Protein 4FD9 (pdb70)

Solvent-accessible surface area: 9479 Å² total; per-residue (Å²): 48,61,0,32,1,22,0,20,57,106,67,105,44,109,40,114,34,10,11,0,6,37,76,10,63,15,8,58,74,23,6,144,34,156,105,26,11,142,49,25,13,0,0,73,4,87,5,7,62,0,10,0,5,70,108,54,91,65,119,36,124,118,68,110,1,93,113,27,83,33,58,38,58,103,41,14,39,2,24,94,35,113,10,62,0,1,86,25,53,105,97,205,144,108,23,68,1,20,0,23,51,98,67,104,36,106,45,120,63,38,109,13,67,111,80,15,69,8,5,2,66,46,3,113,40,116,181,20,18,24,13,21,13,0,0,71,4,82,1,7,57,0,11,1,6,21,32,13,103,68,115,33,72,100,68,113,1,103,112,24,75,33,58,39,52,112,48,13,38,2,22,63,29,12,8,2,0,1,90,47,54,110,110,186

Nearest PDB structures (foldseek):
  4fd9-assembly2_B  TM=1.005E+00  e=7.424E-18  Mus musculus
  1bd7-assembly1_B  TM=8.759E-01  e=6.279E-08  Rattus norvegicus
  1bd7-assembly1_A  TM=8.252E-01  e=4.745E-08  Rattus norvegicus
  6myg-assembly1_C  TM=8.234E-01  e=1.820E-07  Mus musculus
  6myg-assembly1_D-2  TM=8.331E-01  e=2.695E-07  Mus musculus

B-factor: mean 24.19, std 9.33, range [11.6, 62.83]

Structure (mmCIF, N/CA/C/O backbone):
data_4FD9
#
_entry.id   4FD9
#
_cell.length_a   39.261
_cell.length_b   58.808
_cell.length_c   40.995
_cell.angle_alpha   90.00
_cell.angle_beta   118.55
_cell.angle_gamma   90.00
#
_symmetry.space_group_name_H-M   'P 1 21 1'
#
loop_
_entity.id
_entity.type
_entity.pdbx_description
1 polymer 'Beta/gamma crystallin domain-containing protein 3'
2 water water
#
loop_
_atom_site.group_PDB
_atom_site.id
_atom_site.type_symbol
_atom_site.label_atom_id
_atom_site.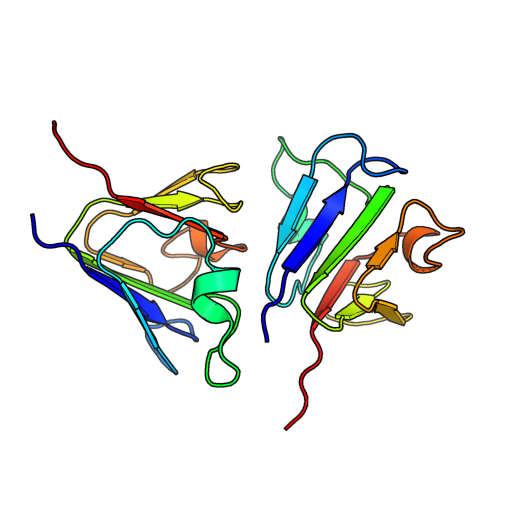label_alt_id
_atom_site.label_comp_id
_atom_site.label_asym_id
_atom_site.label_entity_id
_atom_site.label_seq_id
_atom_site.pdbx_PDB_ins_code
_atom_site.Cartn_x
_atom_site.Cartn_y
_atom_site.Cartn_z
_atom_site.occupancy
_atom_site.B_iso_or_equiv
_atom_site.auth_seq_id
_atom_site.auth_comp_id
_atom_site.auth_asym_id
_atom_site.auth_atom_id
_atom_site.pdbx_PDB_model_num
ATOM 1 N N . MET A 1 1 ? 26.215 9.871 -1.681 1.00 31.15 1 MET A N 1
ATOM 2 C CA . MET A 1 1 ? 25.156 10.886 -1.456 1.00 31.59 1 MET A CA 1
ATOM 3 C C . MET A 1 1 ? 25.294 11.398 -0.051 1.00 30.86 1 MET A C 1
ATOM 4 O O . MET A 1 1 ? 25.475 10.606 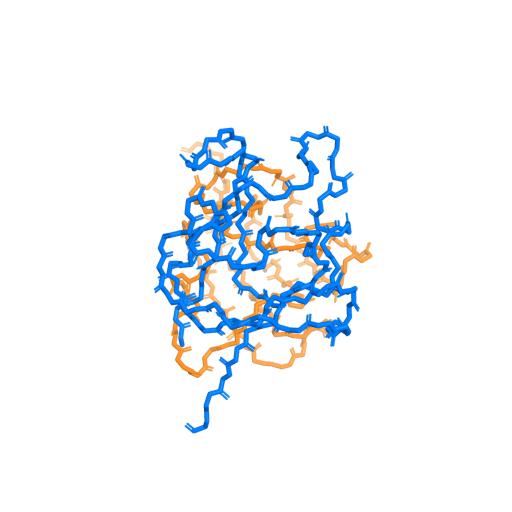0.881 1.00 28.85 1 MET A O 1
ATOM 9 N N . ASN A 1 2 ? 25.177 12.712 0.108 1.00 28.40 2 ASN A N 1
ATOM 10 C CA . ASN A 1 2 ? 25.001 13.283 1.427 1.00 30.14 2 ASN A CA 1
ATOM 11 C C . ASN A 1 2 ? 23.498 13.290 1.706 1.00 27.93 2 ASN A C 1
ATOM 12 O O . ASN A 1 2 ? 22.745 14.016 1.050 1.00 30.70 2 ASN A O 1
ATOM 17 N N . LEU A 1 3 ? 23.067 12.449 2.639 1.00 23.99 3 LEU A N 1
ATOM 18 C CA . LEU A 1 3 ? 21.670 12.380 3.037 1.00 21.86 3 LEU A CA 1
ATOM 19 C C . LEU A 1 3 ? 21.434 13.163 4.339 1.00 20.76 3 LEU A C 1
ATOM 20 O O . LEU A 1 3 ? 22.208 13.073 5.279 1.00 20.09 3 LEU A O 1
ATOM 25 N N . LYS A 1 4 ? 20.350 13.930 4.389 1.00 20.28 4 LYS A N 1
ATOM 26 C CA . LYS A 1 4 ? 19.927 14.569 5.640 1.00 18.68 4 LYS A CA 1
ATOM 27 C C . LYS A 1 4 ? 18.519 15.124 5.490 1.00 17.77 4 LYS A C 1
ATOM 28 O O . LYS A 1 4 ? 18.224 15.880 4.543 1.00 16.83 4 LYS A O 1
ATOM 34 N N . VAL A 1 5 ? 17.660 14.759 6.441 1.00 16.61 5 VAL A N 1
ATOM 35 C CA . VAL A 1 5 ? 16.309 15.313 6.521 1.00 16.27 5 VAL A CA 1
ATOM 36 C C . VAL A 1 5 ? 16.114 15.849 7.934 1.00 15.95 5 VAL A C 1
ATOM 37 O O . VAL A 1 5 ? 16.494 15.198 8.905 1.00 16.84 5 VAL A O 1
ATOM 41 N N . ILE A 1 6 ? 15.503 17.021 8.037 1.00 15.82 6 ILE A N 1
ATOM 42 C CA . ILE A 1 6 ? 15.096 17.561 9.319 1.00 16.33 6 ILE A CA 1
ATOM 43 C C . ILE A 1 6 ? 13.577 17.634 9.401 1.00 15.79 6 ILE A C 1
ATOM 44 O O . ILE A 1 6 ? 12.929 18.185 8.516 1.00 15.50 6 ILE A O 1
ATOM 49 N N . LEU A 1 7 ? 13.024 17.080 10.477 1.00 16.51 7 LEU A N 1
ATOM 50 C CA . LEU A 1 7 ? 11.587 17.176 10.736 1.00 16.19 7 LEU A CA 1
ATOM 51 C C . LEU A 1 7 ? 11.392 18.213 11.808 1.00 16.57 7 LEU A C 1
ATOM 52 O O . LEU A 1 7 ? 12.138 18.236 12.798 1.00 16.41 7 LEU A O 1
ATOM 57 N N . TYR A 1 8 ? 10.357 19.025 11.631 1.00 16.44 8 TYR A N 1
ATOM 58 C CA . TYR A 1 8 ? 9.976 20.054 12.589 1.00 17.52 8 TYR A CA 1
ATOM 59 C C . TYR A 1 8 ? 8.598 19.776 13.176 1.00 17.66 8 TYR A C 1
ATOM 60 O O . TYR A 1 8 ? 7.697 19.299 12.472 1.00 17.54 8 TYR A O 1
ATOM 69 N N . GLU A 1 9 ? 8.472 20.061 14.474 1.00 19.43 9 GLU A N 1
ATOM 70 C CA . GLU A 1 9 ? 7.241 19.897 15.239 1.00 20.65 9 GLU A CA 1
ATOM 71 C C . GLU A 1 9 ? 6.052 20.686 14.648 1.00 20.26 9 GLU A C 1
ATOM 72 O O . GLU A 1 9 ? 4.937 20.178 14.534 1.00 18.03 9 GLU A O 1
ATOM 78 N N . LYS A 1 10 ? 6.316 21.922 14.237 1.00 19.14 10 LYS A N 1
ATOM 79 C CA . LYS A 1 10 ? 5.256 22.821 13.822 1.00 20.02 10 LYS A CA 1
ATOM 80 C C . LYS A 1 10 ? 5.507 23.300 12.391 1.00 19.45 10 LYS A C 1
ATOM 81 O O . LYS A 1 10 ? 6.629 23.185 11.893 1.00 19.59 10 LYS A O 1
ATOM 87 N N . PRO A 1 11 ? 4.460 23.821 11.714 1.00 19.89 11 PRO A N 1
ATOM 88 C CA . PRO A 1 11 ? 4.671 24.388 10.372 1.00 20.34 11 PRO A CA 1
ATOM 89 C C . PRO A 1 11 ? 5.655 25.560 10.407 1.00 20.36 11 PRO A C 1
ATOM 90 O O . PRO A 1 11 ? 5.882 26.151 11.469 1.00 19.55 11 PRO A O 1
ATOM 94 N N . HIS A 1 12 ? 6.241 25.869 9.253 1.00 21.16 12 HIS A N 1
ATOM 95 C CA . HIS A 1 12 ? 7.223 26.949 9.121 1.00 22.63 12 HIS A CA 1
ATOM 96 C C . HIS A 1 12 ? 8.471 26.788 9.979 1.00 21.54 12 HIS A C 1
ATOM 97 O O . HIS A 1 12 ? 9.022 27.772 10.456 1.00 20.39 12 HIS A O 1
ATOM 104 N N . PHE A 1 13 ? 8.895 25.536 10.178 1.00 20.13 13 PHE A N 1
ATOM 105 C CA . PHE A 1 13 ? 10.203 25.195 10.751 1.00 20.28 13 PHE A CA 1
ATOM 106 C C . PHE A 1 13 ? 10.359 25.612 12.207 1.00 20.49 13 PHE A C 1
ATOM 107 O O . PHE A 1 13 ? 11.443 25.933 12.675 1.00 20.51 13 PHE A O 1
ATOM 115 N N . LEU A 1 14 ? 9.247 25.552 12.916 1.00 20.52 14 LEU A N 1
ATOM 116 C CA . LEU A 1 14 ? 9.169 25.962 14.303 1.00 21.14 14 LEU A CA 1
ATOM 117 C C . LEU A 1 14 ? 9.066 24.748 15.226 1.00 21.40 14 LEU A C 1
ATOM 118 O O . LEU A 1 14 ? 8.659 23.656 14.798 1.00 20.33 14 LEU A O 1
ATOM 123 N N . GLY A 1 15 ? 9.422 24.948 16.490 1.00 20.94 15 GLY A N 1
ATOM 124 C CA . GLY A 1 15 ? 9.338 23.887 17.495 1.00 21.83 15 GLY A CA 1
ATOM 125 C C . GLY A 1 15 ? 10.535 22.959 17.480 1.00 22.43 15 GLY A C 1
ATOM 126 O O . GLY A 1 15 ? 11.590 23.274 16.905 1.00 21.09 15 GLY A O 1
ATOM 127 N N . HIS A 1 16 ? 10.375 21.791 18.092 1.00 22.77 16 HIS A N 1
ATOM 128 C CA . HIS A 1 16 ? 11.506 20.851 18.209 1.00 23.12 16 HIS A CA 1
ATOM 129 C C . HIS A 1 16 ? 11.765 20.168 16.876 1.00 21.59 16 HIS A C 1
ATOM 130 O O . HIS A 1 16 ? 10.924 20.220 15.976 1.00 20.81 16 HIS A O 1
ATOM 137 N N . THR A 1 17 ? 12.937 19.551 16.747 1.00 20.71 17 THR A N 1
ATOM 138 C CA . THR A 1 17 ? 13.322 18.890 15.497 1.00 20.03 17 THR A CA 1
ATOM 139 C C . THR A 1 17 ? 13.759 17.429 15.704 1.00 19.61 17 THR A C 1
ATOM 140 O O . THR A 1 17 ? 14.025 16.974 16.836 1.00 19.61 17 THR A O 1
ATOM 144 N N . LYS A 1 18 ? 13.830 16.709 14.593 1.00 19.91 18 LYS A N 1
ATOM 145 C CA . LYS A 1 18 ? 14.368 15.346 14.555 1.00 20.92 18 LYS A CA 1
ATOM 146 C C . LYS A 1 18 ? 15.222 15.307 13.299 1.00 20.96 18 LYS A C 1
ATOM 147 O O . LYS A 1 18 ? 14.868 15.953 12.320 1.00 20.85 18 LYS A O 1
ATOM 153 N N . GLU A 1 19 ? 16.361 14.610 13.338 1.00 18.58 19 GLU A N 1
ATOM 154 C CA . GLU A 1 19 ? 17.238 14.536 12.166 1.00 18.75 19 GLU A CA 1
ATOM 155 C C . GLU A 1 19 ? 17.472 13.068 11.797 1.00 17.65 19 GLU A C 1
ATOM 156 O O . GLU A 1 19 ? 17.536 12.212 12.685 1.00 17.00 19 GLU A O 1
ATOM 162 N N . PHE A 1 20 ? 17.592 12.789 10.499 1.00 17.28 20 PHE A N 1
ATOM 163 C CA . PHE A 1 20 ? 17.968 11.446 10.038 1.00 16.90 20 PHE A CA 1
ATOM 164 C C . PHE A 1 20 ? 18.725 11.457 8.712 1.00 17.60 20 PHE A C 1
ATOM 165 O O . PHE A 1 20 ? 18.650 12.404 7.946 1.00 16.92 20 PHE A O 1
ATOM 173 N N . SER A 1 21 ? 19.472 10.385 8.472 1.00 18.84 21 SER A N 1
ATOM 174 C CA . SER A 1 21 ? 20.304 10.255 7.293 1.00 19.88 21 SER A CA 1
ATOM 175 C C . SER A 1 21 ? 20.330 8.761 6.942 1.00 20.89 21 SER A C 1
ATOM 176 O O . SER A 1 21 ? 21.371 8.191 6.618 1.00 21.04 21 SER A O 1
ATOM 179 N N . GLU A 1 22 ? 19.159 8.136 7.040 1.00 21.30 22 GLU A N 1
ATOM 180 C CA . GLU A 1 22 ? 18.990 6.704 6.798 1.00 19.75 22 GLU A CA 1
ATOM 181 C C . GLU A 1 22 ? 17.501 6.409 6.644 1.00 19.38 22 GLU A C 1
ATOM 182 O O . GLU A 1 22 ? 16.681 7.274 6.955 1.00 17.77 22 GLU A O 1
ATOM 188 N N . HIS A 1 23 ? 17.146 5.217 6.158 1.00 18.36 23 HIS A N 1
ATOM 189 C CA . HIS A 1 23 ? 15.714 4.851 6.052 1.00 18.98 23 HIS A CA 1
ATOM 190 C C . HIS A 1 23 ? 15.090 4.862 7.437 1.00 18.76 23 HIS A C 1
ATOM 191 O O . HIS A 1 23 ? 15.714 4.417 8.389 1.00 19.53 23 HIS A O 1
ATOM 198 N N . ILE A 1 24 ? 13.859 5.357 7.547 1.00 18.71 24 ILE A N 1
ATOM 199 C CA . ILE A 1 24 ? 13.097 5.274 8.790 1.00 18.21 24 ILE A CA 1
ATOM 200 C C . ILE A 1 24 ? 11.903 4.349 8.548 1.00 19.49 24 ILE A C 1
ATOM 201 O O . ILE A 1 24 ? 10.909 4.750 7.962 1.00 18.10 24 ILE A O 1
ATOM 206 N N . ASP A 1 25 ? 12.008 3.099 8.993 1.00 19.73 25 ASP A N 1
ATOM 207 C CA . ASP A 1 25 ? 10.949 2.114 8.793 1.00 23.34 25 ASP A CA 1
ATOM 208 C C . ASP A 1 25 ? 9.684 2.439 9.595 1.00 21.66 25 ASP A C 1
ATOM 209 O O . ASP A 1 25 ? 8.564 2.089 9.192 1.00 21.94 25 ASP A O 1
ATOM 214 N N . SER A 1 26 ? 9.867 3.129 10.710 1.00 19.84 26 SER A N 1
ATOM 215 C CA . SER A 1 26 ? 8.777 3.407 11.613 1.00 20.21 26 SER A CA 1
ATOM 216 C C . SER A 1 26 ? 8.939 4.762 12.267 1.00 19.21 26 SER A C 1
ATOM 217 O O . SER A 1 26 ? 9.789 4.946 13.143 1.00 19.17 26 SER A O 1
ATOM 220 N N . VAL A 1 27 ? 8.150 5.733 11.820 1.00 19.16 27 VAL A N 1
ATOM 221 C CA . VAL A 1 27 ? 8.148 7.057 12.473 1.00 19.18 27 VAL A CA 1
ATOM 222 C C . VAL A 1 27 ? 7.754 6.957 13.976 1.00 19.40 27 VAL A C 1
ATOM 223 O O . VAL A 1 27 ? 8.395 7.603 14.816 1.00 18.66 27 VAL A O 1
ATOM 227 N N . PRO A 1 28 ? 6.722 6.134 14.318 1.00 19.85 28 PRO A N 1
ATOM 228 C CA . PRO A 1 28 ? 6.387 5.994 15.746 1.00 19.81 28 PRO A CA 1
ATOM 229 C C . PRO A 1 28 ? 7.580 5.554 16.630 1.00 21.81 28 PRO A C 1
ATOM 230 O O . PRO A 1 28 ? 7.832 6.167 17.689 1.00 21.97 28 PRO A O 1
ATOM 234 N N . THR A 1 29 ? 8.316 4.537 16.189 1.00 22.49 29 THR A N 1
ATOM 235 C CA . THR A 1 29 ? 9.518 4.084 16.906 1.00 25.75 29 THR A CA 1
ATOM 236 C C . THR A 1 29 ? 10.589 5.181 16.975 1.00 27.45 29 THR A C 1
ATOM 237 O O . THR A 1 29 ? 11.241 5.368 18.011 1.00 29.18 29 THR A O 1
ATOM 241 N N . PHE A 1 30 ? 10.743 5.919 15.874 1.00 27.35 30 PHE A N 1
ATOM 242 C CA . PHE A 1 30 ? 11.663 7.058 15.777 1.00 27.03 30 PHE A CA 1
ATOM 243 C C . PHE A 1 30 ? 11.300 8.213 16.749 1.00 28.69 30 PHE A C 1
ATOM 244 O O . PHE A 1 30 ? 12.194 8.885 17.277 1.00 27.71 30 PHE A O 1
ATOM 252 N N . LEU A 1 31 ? 10.004 8.423 17.016 1.00 26.97 31 LEU A N 1
ATOM 253 C CA . LEU A 1 31 ? 9.577 9.512 17.904 1.00 28.96 31 LEU A CA 1
ATOM 254 C C . LEU A 1 31 ? 9.108 9.057 19.289 1.00 29.26 31 LEU A C 1
ATOM 255 O O . LEU A 1 31 ? 8.320 9.749 19.937 1.00 30.68 31 LEU A O 1
ATOM 260 N N . LYS A 1 32 ? 9.588 7.905 19.733 1.00 30.93 32 LYS A N 1
ATOM 261 C CA . LYS A 1 32 ? 9.051 7.261 20.939 1.00 34.34 32 LYS A CA 1
ATOM 262 C C . LYS A 1 32 ? 9.510 7.895 22.256 1.00 36.10 32 LYS A C 1
ATOM 263 O O . LYS A 1 32 ? 8.935 7.608 23.310 1.00 34.87 32 LYS A O 1
ATOM 269 N N . SER A 1 33 ? 10.525 8.759 22.202 1.00 38.62 33 SER A N 1
ATOM 270 C CA . SER A 1 33 ? 11.032 9.402 23.413 1.00 42.45 33 SER A CA 1
ATOM 271 C C . SER A 1 33 ? 10.047 10.441 23.956 1.00 47.12 33 SER A C 1
ATOM 272 O O . SER A 1 33 ? 9.401 11.167 23.184 1.00 45.76 33 SER A O 1
ATOM 275 N N . ASP A 1 34 ? 9.939 10.503 25.287 1.00 49.06 34 ASP A N 1
ATOM 276 C CA . ASP A 1 34 ? 9.037 11.448 25.962 1.00 50.85 34 ASP A CA 1
ATOM 277 C C . ASP A 1 34 ? 9.409 12.919 25.732 1.00 50.81 34 ASP A C 1
ATOM 278 O O . ASP A 1 34 ? 8.569 13.805 25.911 1.00 50.40 34 ASP A O 1
ATOM 283 N N . LYS A 1 35 ? 10.657 13.167 25.330 1.00 49.93 35 LYS A N 1
ATOM 284 C CA . LYS A 1 35 ? 11.125 14.526 25.037 1.00 50.68 35 LYS A CA 1
ATOM 285 C C . LYS A 1 35 ? 10.952 14.894 23.554 1.00 49.51 35 LYS A C 1
ATOM 286 O O . LYS A 1 35 ? 11.334 15.990 23.117 1.00 48.55 35 LYS A O 1
ATOM 292 N N . ASP A 1 36 ? 10.368 13.970 22.795 1.00 43.91 36 ASP A N 1
ATOM 293 C CA . ASP A 1 36 ? 10.047 14.203 21.394 1.00 42.90 36 ASP A CA 1
ATOM 294 C C . ASP A 1 36 ? 8.662 14.826 21.218 1.00 39.64 36 ASP A C 1
ATOM 295 O O . ASP A 1 36 ? 7.945 15.082 22.198 1.00 43.45 36 ASP A O 1
ATOM 300 N N . PHE A 1 37 ? 8.313 15.085 19.961 1.00 33.83 37 PHE A N 1
ATOM 301 C CA . PHE A 1 37 ? 6.988 15.542 19.587 1.00 29.37 37 PHE A CA 1
ATOM 302 C C . PHE A 1 37 ? 6.321 14.446 18.761 1.00 28.92 37 PHE A C 1
ATOM 303 O O . PHE A 1 37 ? 6.944 13.418 18.473 1.00 28.44 37 PHE A O 1
ATOM 311 N N . HIS A 1 38 ? 5.063 14.670 18.378 1.00 27.69 38 HIS A N 1
ATOM 312 C CA . HIS A 1 38 ? 4.316 13.718 17.562 1.00 27.85 38 HIS A CA 1
ATOM 313 C C . HIS A 1 38 ? 3.558 14.472 16.483 1.00 27.59 38 HIS A C 1
ATOM 314 O O . HIS A 1 38 ? 2.981 15.523 16.754 1.00 27.56 38 HIS A O 1
ATOM 321 N N . GLY A 1 39 ? 3.563 13.929 15.270 1.00 25.30 39 GLY A N 1
ATOM 322 C CA . GLY A 1 39 ? 3.105 14.664 14.094 1.00 24.99 39 GLY A CA 1
ATOM 323 C C . GLY A 1 39 ? 4.210 15.581 13.580 1.00 25.33 39 GLY A C 1
ATOM 324 O O . GLY A 1 39 ? 4.973 16.169 14.353 1.00 26.59 39 GLY A O 1
ATOM 325 N N . ILE A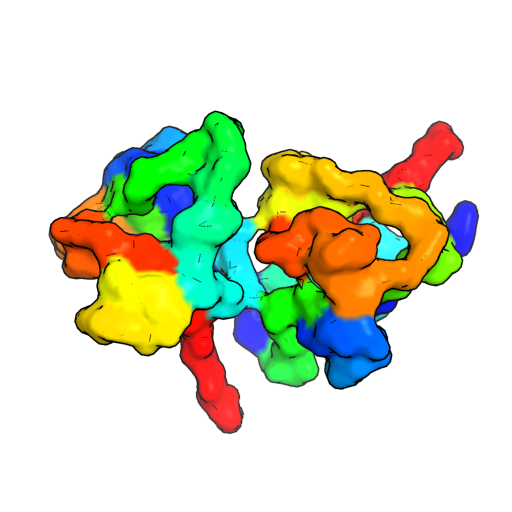 1 40 ? 4.297 15.694 12.263 1.00 23.63 40 ILE A N 1
ATOM 326 C CA . ILE A 1 40 ? 5.343 16.479 11.632 1.00 22.67 40 ILE A CA 1
ATOM 327 C C . ILE A 1 40 ? 4.645 17.694 11.050 1.00 22.61 40 ILE A C 1
ATOM 328 O O . ILE A 1 40 ? 3.689 17.538 10.282 1.00 24.08 40 ILE A O 1
ATOM 333 N N . GLY A 1 41 ? 5.080 18.886 11.455 1.00 21.60 41 GLY A N 1
ATOM 334 C CA . GLY A 1 41 ? 4.493 20.155 10.958 1.00 20.58 41 GLY A CA 1
ATOM 335 C C . GLY A 1 41 ? 5.155 20.721 9.703 1.00 20.79 41 GLY A C 1
ATOM 336 O O . GLY A 1 41 ? 4.491 21.345 8.861 1.00 19.95 41 GLY A O 1
ATOM 337 N N . SER A 1 42 ? 6.473 20.536 9.590 1.00 19.31 42 SER A N 1
ATOM 338 C CA . SER A 1 42 ? 7.228 20.917 8.384 1.00 17.82 42 SER A CA 1
ATOM 339 C C . SER A 1 42 ? 8.498 20.060 8.229 1.00 17.04 42 SER A C 1
ATOM 340 O O . SER A 1 42 ? 8.925 19.376 9.165 1.00 16.67 42 SER A O 1
ATOM 343 N N . ILE A 1 43 ? 9.081 20.108 7.034 1.00 17.72 43 ILE A N 1
ATOM 344 C CA . ILE A 1 43 ? 10.252 19.307 6.687 1.00 17.50 43 ILE A CA 1
ATOM 345 C C . ILE A 1 43 ? 11.223 20.115 5.840 1.00 17.30 43 ILE A C 1
ATOM 346 O O . ILE A 1 43 ? 10.820 20.796 4.901 1.00 17.97 43 ILE A O 1
ATOM 351 N N . ARG A 1 44 ? 12.505 20.027 6.184 1.00 17.94 44 ARG A N 1
ATOM 352 C CA . ARG A 1 44 ? 13.577 20.422 5.293 1.00 18.29 44 ARG A CA 1
ATOM 353 C C . ARG A 1 44 ? 14.332 19.176 4.831 1.00 18.21 44 ARG A C 1
ATOM 354 O O . ARG A 1 44 ? 14.885 18.433 5.650 1.00 16.62 44 ARG A O 1
ATOM 362 N N . VAL A 1 45 ? 14.343 18.953 3.523 1.00 17.90 45 VAL A N 1
ATOM 363 C CA . VAL A 1 45 ? 15.207 17.929 2.955 1.00 18.26 45 VAL A CA 1
ATOM 364 C C . VAL A 1 45 ? 16.503 18.623 2.548 1.00 18.17 45 VAL A C 1
ATOM 365 O O . VAL A 1 45 ? 16.530 19.431 1.612 1.00 18.84 45 VAL A O 1
ATOM 369 N N . ILE A 1 46 ? 17.557 18.339 3.299 1.00 18.91 46 ILE A N 1
ATOM 370 C CA . ILE A 1 46 ? 18.851 19.009 3.110 1.00 20.32 46 ILE A CA 1
ATOM 371 C C . ILE A 1 46 ? 19.626 18.258 2.036 1.00 20.47 46 ILE A C 1
ATOM 372 O O . ILE A 1 46 ? 20.235 18.858 1.131 1.00 20.24 46 ILE A O 1
ATOM 377 N N . GLY A 1 47 ? 19.605 16.936 2.139 1.00 19.47 47 GLY A N 1
ATOM 378 C CA . GLY A 1 47 ? 20.289 16.122 1.139 1.00 20.43 47 GLY A CA 1
ATOM 379 C C . GLY A 1 47 ? 19.541 14.854 0.839 1.00 19.29 47 GLY A C 1
ATOM 380 O O . GLY A 1 47 ? 18.979 14.235 1.738 1.00 19.86 47 GLY A O 1
ATOM 381 N N . GLY A 1 48 ? 19.524 14.490 -0.438 1.00 19.52 48 GLY A N 1
ATOM 382 C CA . GLY A 1 48 ? 19.010 13.206 -0.888 1.00 19.48 48 GLY A CA 1
ATOM 383 C C . GLY A 1 48 ? 17.619 13.300 -1.490 1.00 19.50 48 GLY A C 1
ATOM 384 O O . GLY A 1 48 ? 16.990 14.363 -1.477 1.00 21.00 48 GLY A O 1
ATOM 385 N N . VAL A 1 49 ? 17.155 12.172 -2.018 1.00 18.16 49 VAL A N 1
ATOM 386 C CA . VAL A 1 49 ? 15.842 12.049 -2.658 1.00 18.01 49 VAL A CA 1
ATOM 387 C C . VAL A 1 49 ? 15.095 10.957 -1.860 1.00 17.17 49 VAL A C 1
ATOM 388 O O . VAL A 1 49 ? 15.621 9.853 -1.664 1.00 16.61 49 VAL A O 1
ATOM 392 N N . TRP A 1 50 ? 13.886 11.279 -1.386 1.00 17.28 50 TRP A N 1
ATOM 393 C CA . TRP A 1 50 ? 13.193 10.457 -0.384 1.00 15.71 50 TRP A CA 1
ATOM 394 C C . TRP A 1 50 ? 11.749 10.174 -0.794 1.00 15.52 50 TRP A C 1
ATOM 395 O O . TRP A 1 50 ? 11.171 10.935 -1.549 1.00 16.78 50 TRP A O 1
ATOM 406 N N . VAL A 1 51 ? 11.188 9.069 -0.306 1.00 16.00 51 VAL A N 1
ATOM 407 C CA . VAL A 1 51 ? 9.742 8.826 -0.392 1.00 14.76 51 VAL A CA 1
ATOM 408 C C . VAL A 1 51 ? 9.204 8.890 1.046 1.00 15.23 51 VAL A C 1
ATOM 409 O O . VAL A 1 51 ? 9.784 8.284 1.965 1.00 14.40 51 VAL A O 1
ATOM 413 N N . ALA A 1 52 ? 8.134 9.660 1.249 1.00 13.97 52 ALA A N 1
ATOM 414 C CA . ALA A 1 52 ? 7.428 9.671 2.528 1.00 15.34 52 ALA A CA 1
ATOM 415 C C . ALA A 1 52 ? 6.168 8.838 2.325 1.00 15.75 52 ALA A C 1
ATOM 416 O O . ALA A 1 52 ? 5.489 8.970 1.287 1.00 16.37 52 ALA A O 1
ATOM 418 N N . TYR A 1 53 ? 5.886 7.972 3.293 1.00 16.55 53 TYR A N 1
ATOM 419 C CA . TYR A 1 53 ? 4.762 7.040 3.201 1.00 16.94 53 TYR A CA 1
ATOM 420 C C . TYR A 1 53 ? 3.703 7.265 4.273 1.00 17.58 53 TYR A C 1
ATOM 421 O O . TYR A 1 53 ? 4.007 7.634 5.405 1.00 16.39 53 TYR A O 1
ATOM 430 N N . GLU A 1 54 ? 2.455 7.000 3.889 1.00 18.56 54 GLU A N 1
ATOM 431 C CA . GLU A 1 54 ? 1.304 7.010 4.779 1.00 19.14 54 GLU A CA 1
ATOM 432 C C . GLU A 1 54 ? 1.420 6.012 5.954 1.00 19.06 54 GLU A C 1
ATOM 433 O O . GLU A 1 54 ? 0.969 6.313 7.067 1.00 19.94 54 GLU A O 1
ATOM 439 N N . LYS A 1 55 ? 1.999 4.838 5.698 1.00 18.64 55 LYS A N 1
ATOM 440 C CA . LYS A 1 55 ? 2.082 3.748 6.694 1.00 19.40 55 LYS A CA 1
ATOM 441 C C . LYS A 1 55 ? 3.528 3.338 7.022 1.00 19.57 55 LYS A C 1
ATOM 442 O O . LYS A 1 55 ? 4.459 3.704 6.306 1.00 18.71 55 LYS A O 1
ATOM 448 N N . GLU A 1 56 ? 3.695 2.589 8.112 1.00 20.76 56 GLU A N 1
ATOM 449 C CA . GLU A 1 56 ? 4.994 2.031 8.505 1.00 20.87 56 GLU A CA 1
ATOM 450 C C . GLU A 1 56 ? 5.478 1.029 7.461 1.00 21.39 56 GLU A C 1
ATOM 451 O O . GLU A 1 56 ? 4.680 0.492 6.694 1.00 21.25 56 GLU A O 1
ATOM 457 N N . HIS A 1 57 ? 6.787 0.793 7.425 1.00 21.49 57 HIS A N 1
ATOM 458 C CA . HIS A 1 57 ? 7.381 -0.247 6.557 1.00 22.08 57 HIS A CA 1
ATOM 459 C C . HIS A 1 57 ? 7.126 0.020 5.074 1.00 21.01 57 HIS A C 1
ATOM 460 O O . HIS A 1 57 ? 6.943 -0.899 4.306 1.00 19.42 57 HIS A O 1
ATOM 467 N N . PHE A 1 58 ? 7.076 1.300 4.701 1.00 22.19 58 PHE A N 1
ATOM 468 C CA . PHE A 1 58 ? 7.018 1.762 3.301 1.00 22.76 58 PHE A CA 1
ATOM 469 C C . PHE A 1 58 ? 5.771 1.313 2.557 1.00 22.45 58 PHE A C 1
ATOM 470 O O . PHE A 1 58 ? 5.843 0.855 1.410 1.00 22.28 58 PHE A O 1
ATOM 478 N N . LYS A 1 59 ? 4.633 1.439 3.229 1.00 22.32 59 LYS A N 1
ATOM 479 C CA . LYS A 1 59 ? 3.341 1.021 2.688 1.00 22.13 59 LYS A CA 1
ATOM 480 C C . LYS A 1 59 ? 2.404 2.203 2.573 1.00 20.93 59 LYS A C 1
ATOM 481 O O . LYS A 1 59 ? 2.686 3.273 3.108 1.00 20.94 59 LYS A O 1
ATOM 487 N N . GLY A 1 60 ? 1.283 2.013 1.880 1.00 21.16 60 GLY A N 1
ATOM 488 C CA . GLY A 1 60 ? 0.300 3.084 1.696 1.00 21.05 60 GLY A CA 1
ATOM 489 C C . GLY A 1 60 ? 0.716 4.112 0.660 1.00 21.25 60 GLY A C 1
ATOM 490 O O . GLY A 1 60 ? 1.665 3.891 -0.106 1.00 20.55 60 GLY A O 1
ATOM 491 N N . GLN A 1 61 ? 0.000 5.236 0.627 1.00 21.16 61 GLN A N 1
ATOM 492 C CA . GLN A 1 61 ? 0.258 6.287 -0.357 1.00 22.49 61 GLN A CA 1
ATOM 493 C C . GLN A 1 61 ? 1.665 6.856 -0.205 1.00 21.10 61 GLN A C 1
ATOM 494 O O . GLN A 1 61 ? 2.161 7.019 0.908 1.00 20.47 61 GLN A O 1
ATOM 500 N N . GLN A 1 62 ? 2.293 7.161 -1.336 1.00 20.20 62 GLN A N 1
ATOM 501 C CA . GLN A 1 62 ? 3.688 7.612 -1.352 1.00 20.59 62 GLN A CA 1
ATOM 502 C C . GLN A 1 62 ? 3.779 9.036 -1.868 1.00 19.26 62 GLN A C 1
ATOM 503 O O . GLN A 1 62 ? 3.026 9.412 -2.786 1.00 18.72 62 GLN A O 1
ATOM 509 N N . PHE A 1 63 ? 4.711 9.812 -1.301 1.00 18.53 63 PHE A N 1
ATOM 510 C CA . PHE A 1 63 ? 5.016 11.170 -1.752 1.00 17.96 63 PHE A CA 1
ATOM 511 C C . PHE A 1 63 ? 6.523 11.302 -1.994 1.00 17.35 63 PHE A C 1
ATOM 512 O O . PHE A 1 63 ? 7.328 10.836 -1.188 1.00 16.51 63 PHE A O 1
ATOM 520 N N . LEU A 1 64 ? 6.895 11.962 -3.082 1.00 16.98 64 LEU A N 1
ATOM 521 C CA . LEU A 1 64 ? 8.309 12.200 -3.414 1.00 17.32 64 LEU A CA 1
ATOM 522 C C . LEU A 1 64 ? 8.802 13.523 -2.836 1.00 18.66 64 LEU A C 1
ATOM 523 O O . LEU A 1 64 ? 8.266 14.605 -3.161 1.00 19.43 64 LEU A O 1
ATOM 528 N N . LEU A 1 65 ? 9.846 13.432 -2.019 1.00 19.64 65 LEU A N 1
ATOM 529 C CA . LEU A 1 65 ? 10.467 14.584 -1.399 1.00 19.48 65 LEU A CA 1
ATOM 530 C C . LEU A 1 65 ? 11.917 14.707 -1.867 1.00 20.70 65 LEU A C 1
ATOM 531 O O . LEU A 1 65 ? 12.790 13.897 -1.533 1.00 20.49 65 LEU A O 1
ATOM 536 N N . GLU A 1 66 ? 12.162 15.742 -2.652 1.00 19.80 66 GLU A N 1
ATOM 537 C CA . GLU A 1 66 ? 13.497 16.040 -3.103 1.00 19.66 66 GLU A CA 1
ATOM 538 C C . GLU A 1 66 ? 14.021 17.175 -2.234 1.00 20.22 66 GLU A C 1
ATOM 539 O O . GLU A 1 66 ? 13.308 17.665 -1.367 1.00 21.51 66 GLU A O 1
ATOM 545 N N . GLU A 1 67 ? 15.259 17.592 -2.453 1.00 21.77 67 GLU A N 1
ATOM 546 C CA . GLU A 1 67 ? 15.854 18.642 -1.627 1.00 21.51 67 GLU A CA 1
ATOM 547 C C . GLU A 1 67 ? 15.034 19.929 -1.703 1.00 22.19 67 GLU A C 1
ATOM 548 O O . GLU A 1 67 ? 14.660 20.384 -2.794 1.00 21.59 67 GLU A O 1
ATOM 554 N N . GLY A 1 68 ? 14.731 20.500 -0.536 1.00 22.12 68 GLY A N 1
ATOM 555 C CA . GLY A 1 68 ? 13.884 21.677 -0.461 1.00 21.90 68 GLY A CA 1
ATOM 556 C C . GLY A 1 68 ? 13.406 21.962 0.944 1.00 21.95 68 GLY A C 1
ATOM 557 O O . GLY A 1 68 ? 13.675 21.182 1.873 1.00 21.96 68 GLY A O 1
ATOM 558 N N . ASP A 1 69 ? 12.696 23.083 1.079 1.00 22.31 69 ASP A N 1
ATOM 559 C CA . ASP A 1 69 ? 12.116 23.550 2.341 1.00 23.42 69 ASP A CA 1
ATOM 560 C C . ASP A 1 69 ? 10.598 23.485 2.218 1.00 22.29 69 ASP A C 1
ATOM 561 O O . ASP A 1 69 ? 10.014 24.146 1.353 1.00 22.82 69 ASP A O 1
ATOM 566 N N . PHE A 1 70 ? 9.978 22.666 3.065 1.00 21.05 70 PHE A N 1
ATOM 567 C CA . PHE A 1 70 ? 8.532 22.380 3.008 1.00 21.34 70 PHE A CA 1
ATOM 568 C C . PHE A 1 70 ? 7.838 22.884 4.260 1.00 20.79 70 PHE A C 1
ATOM 569 O O . PHE A 1 70 ? 7.730 22.177 5.260 1.00 20.74 70 PHE A O 1
ATOM 577 N N . GLU A 1 71 ? 7.336 24.110 4.178 1.00 20.17 71 GLU A N 1
ATOM 578 C CA . GLU A 1 71 ? 6.904 24.860 5.355 1.00 21.82 71 GLU A CA 1
ATOM 579 C C . GLU A 1 71 ? 5.502 24.459 5.844 1.00 22.22 71 GLU A C 1
ATOM 580 O O . GLU A 1 71 ? 5.165 24.679 7.005 1.00 21.71 71 GLU A O 1
ATOM 586 N N . ASP A 1 72 ? 4.703 23.886 4.944 1.00 23.99 72 ASP A N 1
ATOM 587 C CA . ASP A 1 72 ? 3.329 23.448 5.246 1.00 24.98 72 ASP A CA 1
ATOM 588 C C . ASP A 1 72 ? 2.775 22.550 4.135 1.00 24.90 72 ASP A C 1
ATOM 589 O O . ASP A 1 72 ? 3.484 22.233 3.172 1.00 23.58 72 ASP A O 1
ATOM 594 N N . SER A 1 73 ? 1.504 22.165 4.248 1.00 24.62 73 SER A N 1
ATOM 595 C CA . SER A 1 73 ? 0.893 21.258 3.282 1.00 27.31 73 SER A CA 1
ATOM 596 C C . SER A 1 73 ? 0.754 21.864 1.881 1.00 27.02 73 SER A C 1
ATOM 597 O O . SER A 1 73 ? 0.618 21.139 0.910 1.00 25.68 73 SER A O 1
ATOM 600 N N . SER A 1 74 ? 0.800 23.191 1.781 1.00 27.10 74 SER A N 1
ATOM 601 C CA . SER A 1 74 ? 0.747 23.833 0.468 1.00 29.51 74 SER A CA 1
ATOM 602 C C . SER A 1 74 ? 2.062 23.619 -0.276 1.00 28.88 74 SER A C 1
ATOM 603 O O . SER A 1 74 ? 2.091 23.633 -1.517 1.00 31.69 74 SER A O 1
ATOM 606 N N . ALA A 1 75 ? 3.144 23.431 0.485 1.00 26.14 75 ALA A N 1
ATOM 607 C CA . ALA A 1 75 ? 4.462 23.137 -0.075 1.00 25.78 75 ALA A CA 1
ATOM 608 C C . ALA A 1 75 ? 4.659 21.654 -0.346 1.00 24.86 75 ALA A C 1
ATOM 609 O O . ALA A 1 75 ? 5.363 21.282 -1.282 1.00 26.15 75 ALA A O 1
ATOM 611 N N . CYS A 1 76 ? 4.039 20.803 0.473 1.00 25.12 76 CYS A N 1
ATOM 612 C CA . CYS A 1 76 ? 4.241 19.367 0.380 1.00 25.79 76 CYS A CA 1
ATOM 613 C C . CYS A 1 76 ? 2.966 18.677 0.835 1.00 25.13 76 CYS A C 1
ATOM 614 O O . CYS A 1 76 ? 2.571 18.818 1.989 1.00 23.19 76 CYS A O 1
ATOM 617 N N . GLY A 1 77 ? 2.337 17.959 -0.092 1.00 25.56 77 GLY A N 1
ATOM 618 C CA . GLY A 1 77 ? 1.083 17.246 0.151 1.00 27.58 77 GLY A CA 1
ATOM 619 C C . GLY A 1 77 ? 1.189 16.174 1.224 1.00 26.57 77 GLY A C 1
ATOM 620 O O . GLY A 1 77 ? 0.203 15.853 1.885 1.00 27.68 77 GLY A O 1
ATOM 621 N N . ALA A 1 78 ? 2.392 15.622 1.394 1.00 25.86 78 ALA A N 1
ATOM 622 C CA . ALA A 1 78 ? 2.664 14.651 2.443 1.00 24.24 78 ALA A CA 1
ATOM 623 C C . ALA A 1 78 ? 2.265 15.181 3.826 1.00 23.68 78 ALA A C 1
ATOM 624 O O . ALA A 1 78 ? 1.857 14.409 4.690 1.00 23.71 78 ALA A O 1
ATOM 626 N N . LEU A 1 79 ? 2.381 16.497 4.023 1.00 21.37 79 LEU A N 1
ATOM 627 C CA . LEU A 1 79 ? 2.106 17.106 5.326 1.00 21.94 79 LEU A CA 1
ATOM 628 C C . LEU A 1 79 ? 0.621 17.275 5.617 1.00 22.88 79 LEU A C 1
ATOM 629 O O . LEU A 1 79 ? 0.258 17.717 6.702 1.00 24.62 79 LEU A O 1
ATOM 634 N N . SER A 1 80 ? -0.238 16.927 4.665 1.00 25.28 80 SER A N 1
ATOM 635 C CA . SER A 1 80 ? -1.685 17.048 4.914 1.00 28.19 80 SER A CA 1
ATOM 636 C C . SER A 1 80 ? -2.233 15.846 5.709 1.00 28.25 80 SER A C 1
ATOM 637 O O . SER A 1 80 ? -3.442 15.724 5.901 1.00 28.22 80 SER A O 1
ATOM 640 N N . GLY A 1 81 ? -1.334 14.975 6.176 1.00 25.88 81 GLY A N 1
ATOM 641 C CA . GLY A 1 81 ? -1.701 13.852 7.038 1.00 24.18 81 GLY A CA 1
ATOM 642 C C . GLY A 1 81 ? -0.466 13.148 7.584 1.00 23.41 81 GLY A C 1
ATOM 643 O O . GLY A 1 81 ? 0.654 13.530 7.251 1.00 22.57 81 GLY A O 1
ATOM 644 N N . PRO A 1 82 ? -0.664 12.114 8.424 1.00 22.75 82 PRO A N 1
ATOM 645 C CA . PRO A 1 82 ? 0.417 11.313 9.015 1.00 21.62 82 PRO A CA 1
ATOM 646 C C . PRO A 1 82 ? 1.418 10.802 7.988 1.00 20.50 82 PRO A C 1
ATOM 647 O O . PRO A 1 82 ? 1.032 10.350 6.922 1.00 20.85 82 PRO A O 1
ATOM 651 N N . ILE A 1 83 ? 2.696 10.902 8.333 1.00 19.59 83 ILE A N 1
ATOM 652 C CA . ILE A 1 83 ? 3.782 10.278 7.591 1.00 18.45 83 ILE A CA 1
ATOM 653 C C . ILE A 1 83 ? 4.372 9.252 8.561 1.00 18.05 83 ILE A C 1
ATOM 654 O O . ILE A 1 83 ? 4.758 9.614 9.675 1.00 16.86 83 ILE A O 1
ATOM 659 N N . MET A 1 84 ? 4.392 7.983 8.147 1.00 17.34 84 MET A N 1
ATOM 660 C CA . MET A 1 84 ? 4.719 6.881 9.052 1.00 17.78 84 MET A CA 1
ATOM 661 C C . MET A 1 84 ? 6.037 6.129 8.726 1.00 17.58 84 MET A C 1
ATOM 662 O O . MET A 1 84 ? 6.496 5.307 9.530 1.00 17.25 84 MET A O 1
ATOM 667 N N . SER A 1 85 ? 6.631 6.412 7.562 1.00 16.13 85 SER A N 1
ATOM 668 C CA . SER A 1 85 ? 7.983 5.918 7.222 1.00 16.57 85 SER A CA 1
ATOM 669 C C . SER A 1 85 ? 8.604 6.749 6.098 1.00 16.90 85 SER A C 1
ATOM 670 O O . SER A 1 85 ? 7.886 7.402 5.340 1.00 15.42 85 SER A O 1
ATOM 673 N N . PHE A 1 86 ? 9.936 6.726 6.022 1.00 16.70 86 PHE A N 1
ATOM 674 C CA . PHE A 1 86 ? 10.682 7.429 4.984 1.00 17.59 86 PHE A CA 1
ATOM 675 C C . PHE A 1 86 ? 11.718 6.466 4.416 1.00 18.02 86 PHE A C 1
ATOM 676 O O . PHE A 1 86 ? 12.403 5.765 5.183 1.00 17.03 86 PHE A O 1
ATOM 684 N N . ARG A 1 87 ? 11.874 6.470 3.093 1.00 17.83 87 ARG A N 1
ATOM 685 C CA . ARG A 1 87 ? 12.901 5.661 2.434 1.00 18.09 87 ARG A CA 1
ATOM 686 C C . ARG A 1 87 ? 13.730 6.572 1.527 1.00 18.41 87 ARG A C 1
ATOM 687 O O . ARG A 1 87 ? 13.158 7.349 0.783 1.00 19.51 87 ARG A O 1
ATOM 695 N N . TYR A 1 88 ? 15.0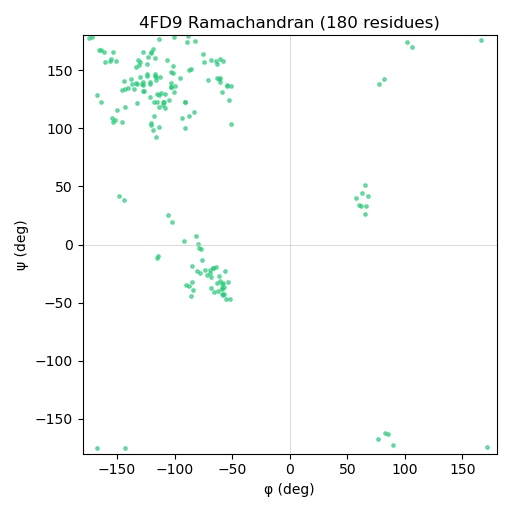65 6.504 1.580 1.00 18.25 88 TYR A N 1
ATOM 696 C CA . TYR A 1 88 ? 15.851 7.247 0.584 1.00 17.60 88 TYR A CA 1
ATOM 697 C C . TYR A 1 88 ? 16.034 6.427 -0.697 1.00 16.91 88 TYR A C 1
ATOM 698 O O . TYR A 1 88 ? 16.038 5.175 -0.678 1.00 16.12 88 TYR A O 1
ATOM 707 N N . LEU A 1 89 ? 16.163 7.136 -1.811 1.00 17.02 89 LEU A N 1
ATOM 708 C CA . LEU A 1 89 ? 16.298 6.494 -3.120 1.00 18.00 89 LEU A CA 1
ATOM 709 C C . LEU A 1 89 ? 17.750 6.535 -3.597 1.00 19.40 89 LEU A C 1
ATOM 710 O O . LEU A 1 89 ? 18.492 7.461 -3.254 1.00 18.75 89 LEU A O 1
ATOM 715 N N . GLN A 1 90 ? 18.174 5.519 -4.356 1.00 22.45 90 GLN A N 1
ATOM 716 C CA . GLN A 1 90 ? 19.586 5.462 -4.772 1.00 29.26 90 GLN A CA 1
ATOM 717 C C . GLN A 1 90 ? 19.783 4.916 -6.182 1.00 33.67 90 GLN A C 1
ATOM 718 O O . GLN A 1 90 ? 19.428 3.764 -6.451 1.00 36.81 90 GLN A O 1
ATOM 724 N N . ALA A 1 91 ? 20.350 5.737 -7.071 1.00 34.87 91 ALA A N 1
ATOM 725 C CA . ALA A 1 91 ? 20.782 5.276 -8.405 1.00 43.16 91 ALA A CA 1
ATOM 726 C C . ALA A 1 91 ? 22.070 4.421 -8.404 1.00 47.24 91 ALA A C 1
ATOM 727 O O . ALA A 1 91 ? 22.880 4.497 -7.477 1.00 49.86 91 ALA A O 1
ATOM 729 N N . ASN A 1 92 ? 22.239 3.606 -9.450 1.00 53.70 92 ASN A N 1
ATOM 730 C CA . ASN A 1 92 ? 23.501 2.896 -9.730 1.00 55.88 92 ASN A CA 1
ATOM 731 C C . ASN A 1 92 ? 24.350 3.634 -10.765 1.00 54.33 92 ASN A C 1
ATOM 732 O O . ASN A 1 92 ? 25.008 4.626 -10.456 1.00 51.24 92 ASN A O 1
ATOM 737 N N . MET B 1 1 ? 45.897 9.093 24.472 1.00 34.16 1 MET B N 1
ATOM 738 C CA . MET B 1 1 ? 45.144 7.814 24.428 1.00 34.60 1 MET B CA 1
ATOM 739 C C . MET B 1 1 ? 44.935 7.355 22.977 1.00 33.26 1 MET B C 1
ATOM 740 O O . MET B 1 1 ? 44.875 8.178 22.056 1.00 30.37 1 MET B O 1
ATOM 745 N N . ASN B 1 2 ? 44.820 6.044 22.784 1.00 30.81 2 ASN B N 1
ATOM 746 C CA . ASN B 1 2 ? 44.550 5.498 21.464 1.00 30.37 2 ASN B CA 1
ATOM 747 C C . ASN B 1 2 ? 43.060 5.554 21.173 1.00 27.84 2 ASN B C 1
ATOM 748 O O . ASN B 1 2 ? 42.269 4.890 21.855 1.00 31.90 2 ASN B O 1
ATOM 753 N N . LEU B 1 3 ? 42.683 6.365 20.189 1.00 23.84 3 LEU B N 1
ATOM 754 C CA . LEU B 1 3 ? 41.296 6.427 19.724 1.00 20.32 3 LEU B CA 1
ATOM 755 C C . LEU B 1 3 ? 41.073 5.633 18.438 1.00 19.60 3 LEU B C 1
ATOM 756 O O . LEU B 1 3 ? 41.810 5.793 17.470 1.00 19.10 3 LEU B O 1
ATOM 761 N N . LYS B 1 4 ? 40.026 4.805 18.421 1.00 19.17 4 LYS B N 1
ATOM 762 C CA . LYS B 1 4 ? 39.587 4.143 17.185 1.00 18.36 4 LYS B CA 1
ATOM 763 C C . LYS B 1 4 ? 38.186 3.585 17.331 1.00 16.47 4 LYS B C 1
ATOM 764 O O . LYS B 1 4 ? 37.913 2.788 18.242 1.00 15.84 4 LYS B O 1
ATOM 770 N N . VAL B 1 5 ? 37.311 4.029 16.437 1.00 15.09 5 VAL B N 1
ATOM 771 C CA . VAL B 1 5 ? 35.962 3.490 16.303 1.00 14.48 5 VAL B CA 1
ATOM 772 C C . VAL B 1 5 ? 35.796 2.964 14.885 1.00 15.09 5 VAL B C 1
ATOM 773 O O . VAL B 1 5 ? 36.253 3.595 13.913 1.00 14.53 5 VAL B O 1
ATOM 777 N N . ILE B 1 6 ? 35.165 1.798 14.770 1.00 14.70 6 ILE B N 1
ATOM 778 C CA . ILE B 1 6 ? 34.797 1.249 13.467 1.00 15.00 6 ILE B CA 1
ATOM 779 C C . ILE B 1 6 ? 33.276 1.126 13.401 1.00 14.37 6 ILE B C 1
ATOM 780 O O . ILE B 1 6 ? 32.631 0.475 14.260 1.00 14.46 6 ILE B O 1
ATOM 785 N N . LEU B 1 7 ? 32.695 1.767 12.398 1.00 14.38 7 LEU B N 1
ATOM 786 C CA . LEU B 1 7 ? 31.262 1.599 12.125 1.00 14.53 7 LEU B CA 1
ATOM 787 C C . LEU B 1 7 ? 31.082 0.539 11.072 1.00 15.33 7 LEU B C 1
ATOM 788 O O . LEU B 1 7 ? 31.881 0.475 10.138 1.00 15.15 7 LEU B O 1
ATOM 793 N N . TYR B 1 8 ? 30.015 -0.260 11.208 1.00 15.47 8 TYR B N 1
ATOM 794 C CA . TYR B 1 8 ? 29.704 -1.340 10.263 1.00 16.46 8 TYR B CA 1
ATOM 795 C C . TYR B 1 8 ? 28.330 -1.119 9.679 1.00 16.65 8 TYR B C 1
ATOM 796 O O . TYR B 1 8 ? 27.406 -0.723 10.380 1.00 15.86 8 TYR B O 1
ATOM 805 N N . GLU B 1 9 ? 28.222 -1.396 8.386 1.00 16.89 9 GLU B N 1
ATOM 806 C CA . GLU B 1 9 ? 26.974 -1.291 7.641 1.00 18.54 9 GLU B CA 1
ATOM 807 C C . GLU B 1 9 ? 25.849 -2.152 8.233 1.00 19.07 9 GLU B C 1
ATOM 808 O O . GLU B 1 9 ? 24.679 -1.742 8.256 1.00 19.73 9 GLU B O 1
ATOM 814 N N . LYS B 1 10 ? 26.214 -3.324 8.738 1.00 19.57 10 LYS B N 1
ATOM 815 C CA . LYS B 1 10 ? 25.236 -4.325 9.160 1.00 19.81 10 LYS B CA 1
ATOM 816 C C . LYS B 1 10 ? 25.428 -4.753 10.601 1.00 18.62 10 LYS B C 1
ATOM 817 O O . LYS B 1 10 ? 26.531 -4.681 11.116 1.00 17.12 10 LYS B O 1
ATOM 823 N N . PRO B 1 11 ? 24.352 -5.237 11.259 1.00 19.31 11 PRO B N 1
ATOM 824 C CA . PRO B 1 11 ? 24.542 -5.767 12.609 1.00 19.28 11 PRO B CA 1
ATOM 825 C C . PRO B 1 11 ? 25.557 -6.914 12.621 1.00 18.94 11 PRO B C 1
ATOM 826 O O . PRO B 1 11 ? 25.825 -7.522 11.568 1.00 19.11 11 PRO B O 1
ATOM 830 N N . HIS B 1 12 ? 26.140 -7.167 13.790 1.00 18.42 12 HIS B N 1
ATOM 831 C CA . HIS B 1 12 ? 27.126 -8.239 13.993 1.00 19.44 12 HIS B CA 1
ATOM 832 C C . HIS B 1 12 ? 28.439 -8.046 13.217 1.00 19.67 12 HIS B C 1
ATOM 833 O O . HIS B 1 12 ? 29.137 -9.022 12.900 1.00 19.94 12 HIS B O 1
ATOM 840 N N . PHE B 1 13 ? 28.758 -6.774 12.924 1.00 18.23 13 PHE B N 1
ATOM 841 C CA . PHE B 1 13 ? 30.089 -6.357 12.431 1.00 17.31 13 PHE B CA 1
ATOM 842 C C . PHE B 1 13 ? 30.370 -6.875 11.028 1.00 18.33 13 PHE B C 1
ATOM 843 O O . PHE B 1 13 ? 31.474 -7.356 10.727 1.00 18.37 13 PHE B O 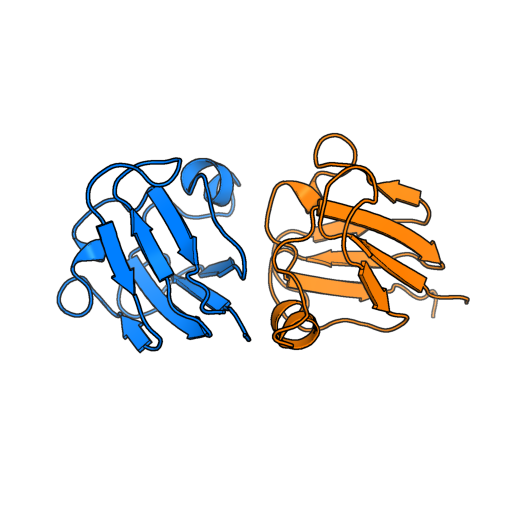1
ATOM 851 N N . LEU B 1 14 ? 29.346 -6.789 10.191 1.00 17.97 14 LEU B N 1
ATOM 852 C CA . LEU B 1 14 ? 29.377 -7.270 8.801 1.00 19.88 14 LEU B CA 1
ATOM 853 C C . LEU B 1 14 ? 29.183 -6.123 7.818 1.00 19.10 14 LEU B C 1
ATOM 854 O O . LEU B 1 14 ? 28.681 -5.048 8.182 1.00 18.77 14 LEU B O 1
ATOM 859 N N . GLY B 1 15 ? 29.586 -6.350 6.571 1.00 19.01 15 GLY B N 1
ATOM 860 C CA . GLY B 1 15 ? 29.423 -5.353 5.522 1.00 18.58 15 GLY B CA 1
ATOM 861 C C . GLY B 1 15 ? 30.542 -4.324 5.450 1.00 18.42 15 GLY B C 1
ATOM 862 O O . GLY B 1 15 ? 31.638 -4.516 6.004 1.00 17.79 15 GLY B O 1
ATOM 863 N N . HIS B 1 16 ? 30.267 -3.222 4.759 1.00 18.72 16 HIS B N 1
ATOM 864 C CA . HIS B 1 16 ? 31.249 -2.153 4.596 1.00 19.55 16 HIS B CA 1
ATOM 865 C C . HIS B 1 16 ? 31.511 -1.443 5.928 1.00 18.38 16 HIS B C 1
ATOM 866 O O . HIS B 1 16 ? 30.702 -1.519 6.839 1.00 16.67 16 HIS B O 1
ATOM 873 N N . THR B 1 17 ? 32.651 -0.762 6.042 1.00 18.64 17 THR B N 1
ATOM 874 C CA . THR B 1 17 ? 33.055 -0.163 7.312 1.00 18.13 17 THR B CA 1
ATOM 875 C C . THR B 1 17 ? 33.495 1.295 7.111 1.00 17.46 17 THR B C 1
ATOM 876 O O . THR B 1 17 ? 33.833 1.711 5.993 1.00 16.92 17 THR B O 1
ATOM 880 N N . LYS B 1 18 ? 33.460 2.045 8.202 1.00 16.79 18 LYS B N 1
ATOM 881 C CA . LYS B 1 18 ? 34.060 3.373 8.302 1.00 17.82 18 LYS B CA 1
ATOM 882 C C . LYS B 1 18 ? 34.901 3.402 9.567 1.00 17.60 18 LYS B C 1
ATOM 883 O O . LYS B 1 18 ? 34.520 2.817 10.565 1.00 17.81 18 LYS B O 1
ATOM 889 N N . GLU B 1 19 ? 36.037 4.098 9.529 1.00 16.23 19 GLU B N 1
ATOM 890 C CA . GLU B 1 19 ? 36.919 4.184 10.666 1.00 16.68 19 GLU B CA 1
ATOM 891 C C . GLU B 1 19 ? 37.151 5.650 11.027 1.00 16.25 19 GLU B C 1
ATOM 892 O O . GLU B 1 19 ? 37.190 6.507 10.138 1.00 15.25 19 GLU B O 1
ATOM 898 N N . PHE B 1 20 ? 37.320 5.913 12.318 1.00 15.90 20 PHE B N 1
ATOM 899 C CA . PHE B 1 20 ? 37.692 7.260 12.774 1.00 16.24 20 PHE B CA 1
ATOM 900 C C . PHE B 1 20 ? 38.389 7.292 14.133 1.00 16.50 20 PHE B C 1
ATOM 901 O O . PHE B 1 20 ? 38.246 6.374 14.948 1.00 16.87 20 PHE B O 1
ATOM 909 N N . SER B 1 21 ? 39.136 8.374 14.361 1.00 16.46 21 SER B N 1
ATOM 910 C CA . SER B 1 21 ? 40.000 8.541 15.527 1.00 17.78 21 SER B CA 1
ATOM 911 C C . SER B 1 21 ? 39.960 10.033 15.945 1.00 17.25 21 SER B C 1
ATOM 912 O O . SER B 1 21 ? 40.979 10.628 16.328 1.00 18.45 21 SER B O 1
ATOM 915 N N . GLU B 1 22 ? 38.780 10.630 15.843 1.00 16.07 22 GLU B N 1
ATOM 916 C CA . GLU B 1 22 ? 38.593 12.070 16.116 1.00 16.32 22 GLU B CA 1
ATOM 917 C C . GLU B 1 22 ? 37.114 12.330 16.295 1.00 16.13 22 GLU B C 1
ATOM 918 O O . GLU B 1 22 ? 36.304 11.464 15.977 1.00 14.40 22 GLU B O 1
ATOM 924 N N . HIS B 1 23 ? 36.751 13.512 16.793 1.00 16.06 23 HIS B N 1
ATOM 925 C CA . HIS B 1 23 ? 35.322 13.868 16.932 1.00 16.17 23 HIS B CA 1
ATOM 926 C C . HIS B 1 23 ? 34.637 13.861 15.570 1.00 15.73 23 HIS B C 1
ATOM 927 O O . HIS B 1 23 ? 35.240 14.278 14.574 1.00 16.23 23 HIS B O 1
ATOM 934 N N . ILE B 1 24 ? 33.380 13.424 15.515 1.00 15.26 24 ILE B N 1
ATOM 935 C CA . ILE B 1 24 ? 32.642 13.417 14.253 1.00 15.85 24 ILE B CA 1
ATOM 936 C C . ILE B 1 24 ? 31.426 14.297 14.465 1.00 16.63 24 ILE B C 1
ATOM 937 O O . ILE B 1 24 ? 30.464 13.877 15.095 1.00 15.62 24 ILE B O 1
ATOM 942 N N . ASP B 1 25 ? 31.483 15.522 13.945 1.00 16.93 25 ASP B N 1
ATOM 943 C CA . ASP B 1 25 ? 30.381 16.475 14.118 1.00 17.87 25 ASP B CA 1
ATOM 944 C C . ASP B 1 25 ? 29.130 16.150 13.263 1.00 17.74 25 ASP B C 1
ATOM 945 O O . ASP B 1 25 ? 28.003 16.570 13.593 1.00 16.21 25 ASP B O 1
ATOM 950 N N . SER B 1 26 ? 29.328 15.383 12.187 1.00 16.52 26 SER B N 1
ATOM 951 C CA . SER B 1 26 ? 28.235 15.030 11.293 1.00 17.29 26 SER B CA 1
ATOM 952 C C . SER B 1 26 ? 28.528 13.706 10.652 1.00 17.82 26 SER B C 1
ATOM 953 O O . SER B 1 26 ? 29.409 13.602 9.774 1.00 18.77 26 SER B O 1
ATOM 956 N N . VAL B 1 27 ? 27.808 12.683 11.097 1.00 17.56 27 VAL B N 1
ATOM 957 C CA . VAL B 1 27 ? 27.864 11.374 10.452 1.00 18.56 27 VAL B CA 1
ATOM 958 C C . VAL B 1 27 ? 27.465 11.482 8.958 1.00 20.00 27 VAL B C 1
ATOM 959 O O . VAL B 1 27 ? 28.145 10.908 8.119 1.00 20.90 27 VAL B O 1
ATOM 963 N N . PRO B 1 28 ? 26.391 12.238 8.618 1.00 21.36 28 PRO B N 1
ATOM 964 C CA . PRO B 1 28 ? 26.064 12.399 7.185 1.00 21.98 28 PRO B CA 1
ATOM 965 C C . PRO B 1 28 ? 27.238 12.872 6.328 1.00 22.94 28 PRO B C 1
ATOM 966 O O . PRO B 1 28 ? 27.481 12.293 5.262 1.00 23.79 28 PRO B O 1
ATOM 970 N N . THR B 1 29 ? 27.962 13.896 6.779 1.00 22.51 29 THR B N 1
ATOM 971 C CA . THR B 1 29 ? 29.096 14.393 5.995 1.00 24.31 29 THR B CA 1
ATOM 972 C C . THR B 1 29 ? 30.191 13.326 5.924 1.00 25.53 29 THR B C 1
ATOM 973 O O . THR B 1 29 ? 30.769 13.086 4.863 1.00 25.95 29 THR B O 1
ATOM 977 N N . PHE B 1 30 ? 30.427 12.651 7.044 1.00 26.18 30 PHE B N 1
ATOM 978 C CA . PHE B 1 30 ? 31.390 11.537 7.126 1.00 25.68 30 PHE B CA 1
ATOM 979 C C . PHE B 1 30 ? 31.004 10.410 6.131 1.00 25.47 30 PHE B C 1
ATOM 980 O O . PHE B 1 30 ? 31.866 9.769 5.540 1.00 26.46 30 PHE B O 1
ATOM 988 N N . LEU B 1 31 ? 29.704 10.215 5.922 1.00 23.69 31 LEU B N 1
ATOM 989 C CA . LEU B 1 31 ? 29.189 9.156 5.056 1.00 26.57 31 LEU B CA 1
ATOM 990 C C . LEU B 1 31 ? 28.715 9.621 3.663 1.00 27.41 31 LEU B C 1
ATOM 991 O O . LEU B 1 31 ? 27.959 8.903 3.000 1.00 25.26 31 LEU B O 1
ATOM 996 N N . LYS B 1 32 ? 29.173 10.796 3.228 1.00 28.42 32 LYS B N 1
ATOM 997 C CA . LYS B 1 32 ? 28.701 11.431 1.978 1.00 32.26 32 LYS B CA 1
ATOM 998 C C . LYS B 1 32 ? 29.118 10.735 0.669 1.00 34.90 32 LYS B C 1
ATOM 999 O O . LYS B 1 32 ? 28.491 10.953 -0.372 1.00 33.56 32 LYS B O 1
ATOM 1005 N N . SER B 1 33 ? 30.187 9.942 0.707 1.00 37.90 33 SER B N 1
ATOM 1006 C CA . SER B 1 33 ? 30.675 9.270 -0.501 1.00 42.93 33 SER B CA 1
ATOM 1007 C C . SER B 1 33 ? 29.653 8.280 -1.061 1.00 46.36 33 SER B C 1
ATOM 1008 O O . SER B 1 33 ? 28.954 7.597 -0.301 1.00 47.25 33 SER B O 1
ATOM 1011 N N . ASP B 1 34 ? 29.579 8.199 -2.392 1.00 50.46 34 ASP B N 1
ATOM 1012 C CA . ASP B 1 34 ? 28.687 7.247 -3.070 1.00 51.72 34 ASP B CA 1
ATOM 1013 C C . ASP B 1 34 ? 29.024 5.797 -2.724 1.00 50.90 34 ASP B C 1
ATOM 1014 O O . ASP B 1 34 ? 28.139 4.945 -2.673 1.00 52.05 34 ASP B O 1
ATOM 1019 N N . LYS B 1 35 ? 30.305 5.531 -2.47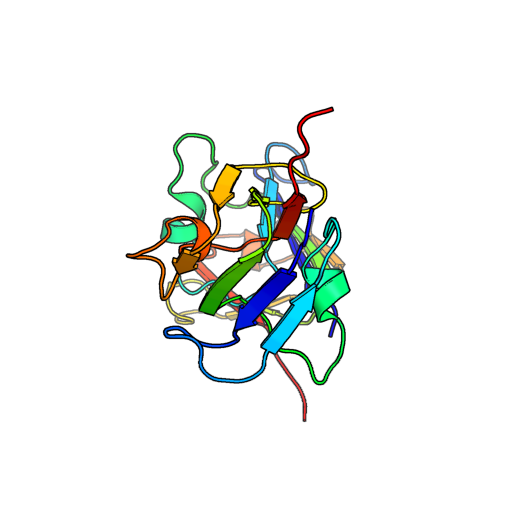4 1.00 50.19 35 LYS B N 1
ATOM 1020 C CA . LYS B 1 35 ? 30.755 4.198 -2.071 1.00 51.37 35 LYS B CA 1
ATOM 1021 C C . LYS B 1 35 ? 30.518 3.890 -0.585 1.00 49.34 35 LYS B C 1
ATOM 1022 O O . LYS B 1 35 ? 30.851 2.798 -0.111 1.00 49.01 35 LYS B O 1
ATOM 1028 N N . ASP B 1 36 ? 29.939 4.856 0.134 1.00 45.03 36 ASP B N 1
ATOM 1029 C CA . ASP B 1 36 ? 29.613 4.698 1.551 1.00 40.96 36 ASP B CA 1
ATOM 1030 C C . ASP B 1 36 ? 28.137 4.400 1.807 1.00 37.84 36 ASP B C 1
ATOM 1031 O O . ASP B 1 36 ? 27.236 4.878 1.088 1.00 36.76 36 ASP B O 1
ATOM 1036 N N . PHE B 1 37 ? 27.922 3.616 2.858 1.00 30.25 37 PHE B N 1
ATOM 1037 C CA . PHE B 1 37 ? 26.612 3.168 3.292 1.00 25.76 37 PHE B CA 1
ATOM 1038 C C . PHE B 1 37 ? 25.904 4.230 4.154 1.00 25.20 37 PHE B C 1
ATOM 1039 O O . PHE B 1 37 ? 26.490 5.274 4.471 1.00 23.21 37 PHE B O 1
ATOM 1047 N N . HIS B 1 38 ? 24.646 3.963 4.518 1.00 23.51 38 HIS B N 1
ATOM 1048 C CA . HIS B 1 38 ? 23.843 4.894 5.313 1.00 23.00 38 HIS B CA 1
ATOM 1049 C C . HIS B 1 38 ? 23.144 4.144 6.438 1.00 22.10 38 HIS B C 1
ATOM 1050 O O . HIS B 1 38 ? 22.683 3.029 6.236 1.00 23.97 38 HIS B O 1
ATOM 1057 N N . GLY B 1 39 ? 23.089 4.731 7.628 1.00 21.09 39 GLY B N 1
ATOM 1058 C CA . GLY B 1 39 ? 22.619 3.983 8.792 1.00 21.10 39 GLY B CA 1
ATOM 1059 C C . GLY B 1 39 ? 23.712 3.043 9.292 1.00 21.65 39 GLY B C 1
ATOM 1060 O O . GLY B 1 39 ? 24.425 2.398 8.506 1.00 22.98 39 GLY B O 1
ATOM 1061 N N . ILE B 1 40 ? 23.855 2.982 10.606 1.00 20.34 40 ILE B N 1
ATOM 1062 C CA . ILE B 1 40 ? 24.923 2.220 11.232 1.00 18.75 40 ILE B CA 1
ATOM 1063 C C . ILE B 1 40 ? 24.288 0.956 11.788 1.00 18.32 40 ILE B C 1
ATOM 1064 O O . ILE B 1 40 ? 23.318 1.047 12.537 1.00 16.73 40 ILE B O 1
ATOM 1069 N N . GLY B 1 41 ? 24.804 -0.207 11.389 1.00 16.54 41 GLY B N 1
ATOM 1070 C CA . GLY B 1 41 ? 24.286 -1.501 11.881 1.00 16.70 41 GLY B CA 1
ATOM 1071 C C . GLY B 1 41 ? 24.919 -1.998 13.174 1.00 16.21 41 GLY B C 1
ATOM 1072 O O . GLY B 1 41 ? 24.259 -2.626 14.006 1.00 15.76 41 GLY B O 1
ATOM 1073 N N . SER B 1 42 ? 26.215 -1.730 13.336 1.00 14.68 42 SER B N 1
ATOM 1074 C CA . SER B 1 42 ? 26.940 -2.109 14.539 1.00 14.67 42 SER B CA 1
ATOM 1075 C C . SER B 1 42 ? 28.232 -1.275 14.641 1.00 14.34 42 SER B C 1
ATOM 1076 O O . SER B 1 42 ? 28.639 -0.613 13.688 1.00 14.04 42 SER B O 1
ATOM 1079 N N . ILE B 1 43 ? 28.838 -1.292 15.814 1.00 14.53 43 ILE B N 1
ATOM 1080 C CA . ILE B 1 43 ? 29.993 -0.455 16.129 1.00 14.58 43 ILE B CA 1
ATOM 1081 C C . ILE B 1 43 ? 30.942 -1.248 17.013 1.00 14.24 43 ILE B C 1
ATOM 1082 O O . ILE B 1 43 ? 30.510 -1.897 17.990 1.00 15.40 43 ILE B O 1
ATOM 1087 N N . ARG B 1 44 ? 32.234 -1.200 16.669 1.00 13.92 44 ARG B N 1
ATOM 1088 C CA . ARG B 1 44 ? 33.310 -1.582 17.584 1.00 14.34 44 ARG B CA 1
ATOM 1089 C C . ARG B 1 44 ? 34.076 -0.349 18.056 1.00 14.87 44 ARG B C 1
ATOM 1090 O O . ARG B 1 44 ? 34.649 0.377 17.236 1.00 15.14 44 ARG B O 1
ATOM 1098 N N . VAL B 1 45 ? 34.030 -0.094 19.363 1.00 14.84 45 VAL B N 1
ATOM 1099 C CA . VAL B 1 45 ? 34.889 0.919 20.000 1.00 15.96 45 VAL B CA 1
ATOM 1100 C C . VAL B 1 45 ? 36.174 0.221 20.449 1.00 16.01 45 VAL B C 1
ATOM 1101 O O . VAL B 1 45 ? 36.223 -0.473 21.488 1.00 16.80 45 VAL B O 1
ATOM 1105 N N . ILE B 1 46 ? 37.207 0.405 19.636 1.00 17.20 46 ILE B N 1
ATOM 1106 C CA . ILE B 1 46 ? 38.502 -0.237 19.849 1.00 18.29 46 ILE B CA 1
ATOM 1107 C C . ILE B 1 46 ? 39.312 0.600 20.844 1.00 18.21 46 ILE B C 1
ATOM 1108 O O . ILE B 1 46 ? 40.018 0.070 21.717 1.00 18.18 46 ILE B O 1
ATOM 1113 N N . GLY B 1 47 ? 39.211 1.917 20.727 1.00 17.23 47 GLY B N 1
ATOM 1114 C CA . GLY B 1 47 ? 39.912 2.761 21.655 1.00 17.37 47 GLY B CA 1
ATOM 1115 C C . GLY B 1 47 ? 39.159 4.025 21.959 1.00 16.89 47 GLY B C 1
ATOM 1116 O O . GLY B 1 47 ? 38.650 4.710 21.050 1.00 16.23 47 GLY B O 1
ATOM 1117 N N . GLY B 1 48 ? 39.088 4.323 23.248 1.00 16.14 48 GLY B N 1
ATOM 1118 C CA . GLY B 1 48 ? 38.545 5.585 23.718 1.00 15.53 48 GLY B CA 1
ATOM 1119 C C . GLY B 1 48 ? 37.161 5.442 24.330 1.00 15.82 48 GLY B C 1
ATOM 1120 O O . GLY B 1 48 ? 36.529 4.381 24.248 1.00 15.83 48 GLY B O 1
ATOM 1121 N N . VAL B 1 49 ? 36.712 6.527 24.957 1.00 15.87 49 VAL B N 1
ATOM 1122 C CA . VAL B 1 49 ? 35.395 6.617 25.562 1.00 16.41 49 VAL B CA 1
ATOM 1123 C C . VAL B 1 49 ? 34.654 7.695 24.764 1.00 15.91 49 VAL B C 1
ATOM 1124 O O . VAL B 1 49 ? 35.199 8.770 24.522 1.00 14.48 49 VAL B O 1
ATOM 1128 N N . TRP B 1 50 ? 33.444 7.379 24.303 1.00 15.44 50 TRP B N 1
ATOM 1129 C CA . TRP B 1 50 ? 32.752 8.226 23.342 1.00 15.20 50 TRP B CA 1
ATOM 1130 C C . TRP B 1 50 ? 31.301 8.463 23.734 1.00 14.78 50 TRP B C 1
ATOM 1131 O O . TRP B 1 50 ? 30.687 7.643 24.420 1.00 15.32 50 TRP B O 1
ATOM 1142 N N . VAL B 1 51 ? 30.770 9.589 23.297 1.00 15.08 51 VAL B N 1
ATOM 1143 C CA . VAL B 1 51 ? 29.340 9.851 23.345 1.00 14.70 51 VAL B CA 1
ATOM 1144 C C . VAL B 1 51 ? 28.801 9.789 21.939 1.00 15.05 51 VAL B C 1
ATOM 1145 O O . VAL B 1 51 ? 29.312 10.449 21.027 1.00 15.63 51 VAL B O 1
ATOM 1149 N N . ALA B 1 52 ? 27.738 9.018 21.760 1.00 14.74 52 ALA B N 1
ATOM 1150 C CA . ALA B 1 52 ? 27.033 8.975 20.487 1.00 15.27 52 ALA B CA 1
ATOM 1151 C C . ALA B 1 52 ? 25.773 9.819 20.688 1.00 15.02 52 ALA B C 1
ATOM 1152 O O . ALA B 1 52 ? 25.111 9.732 21.737 1.00 15.09 52 ALA B O 1
ATOM 1154 N N . TYR B 1 53 ? 25.486 10.671 19.702 1.00 15.19 53 TYR B N 1
ATOM 1155 C CA . TYR B 1 53 ? 24.371 11.624 19.752 1.00 14.83 53 TYR B CA 1
ATOM 1156 C C . TYR B 1 53 ? 23.316 11.367 18.679 1.00 14.87 53 TYR B C 1
ATOM 1157 O O . TYR B 1 53 ? 23.626 11.006 17.519 1.00 14.06 53 TYR B O 1
ATOM 1166 N N . GLU B 1 54 ? 22.078 11.625 19.066 1.00 15.40 54 GLU B N 1
ATOM 1167 C CA . GLU B 1 54 ? 20.920 11.604 18.181 1.00 17.32 54 GLU B CA 1
ATOM 1168 C C . GLU B 1 54 ? 21.033 12.598 17.006 1.00 17.81 54 GLU B C 1
ATOM 1169 O O . GLU B 1 54 ? 20.636 12.286 15.892 1.00 18.00 54 GLU B O 1
ATOM 1175 N N . LYS B 1 55 ? 21.595 13.777 17.256 1.00 17.24 55 LYS B N 1
ATOM 1176 C CA . LYS B 1 55 ? 21.681 14.817 16.227 1.00 16.83 55 LYS B CA 1
ATOM 1177 C C . LYS B 1 55 ? 23.120 15.217 15.931 1.00 16.47 55 LYS B C 1
ATOM 1178 O O . LYS B 1 55 ? 24.041 14.919 16.703 1.00 16.41 55 LYS B O 1
ATOM 1184 N N . GLU B 1 56 ? 23.299 15.905 14.813 1.00 16.89 56 GLU B N 1
ATOM 1185 C CA . GLU B 1 56 ? 24.597 16.459 14.441 1.00 17.69 56 GLU B CA 1
ATOM 1186 C C . GLU B 1 56 ? 25.054 17.490 15.458 1.00 18.28 56 GLU B C 1
ATOM 1187 O O . GLU B 1 56 ? 24.223 18.113 16.154 1.00 17.78 56 GLU B O 1
ATOM 1193 N N . HIS B 1 57 ? 26.377 17.681 15.536 1.00 18.02 57 HIS B N 1
ATOM 1194 C CA . HIS B 1 57 ? 26.961 18.729 16.379 1.00 18.63 57 HIS B CA 1
ATOM 1195 C C . HIS B 1 57 ? 26.539 18.576 17.851 1.00 18.15 57 HIS B C 1
ATOM 1196 O O . HIS B 1 57 ? 26.237 19.551 18.539 1.00 17.83 57 HIS B O 1
ATOM 1203 N N . PHE B 1 58 ? 26.513 17.320 18.302 1.00 16.90 58 PHE B N 1
ATOM 1204 C CA . PHE B 1 58 ? 26.570 16.979 19.725 1.00 17.78 58 PHE B CA 1
ATOM 1205 C C . PHE B 1 58 ? 25.320 17.486 20.447 1.00 19.09 58 PHE B C 1
ATOM 1206 O O . PHE B 1 58 ? 25.390 18.164 21.478 1.00 18.92 58 PHE B O 1
ATOM 1214 N N . LYS B 1 59 ? 24.187 17.126 19.853 1.00 20.54 59 LYS B N 1
ATOM 1215 C CA . LYS B 1 59 ? 22.845 17.542 20.278 1.00 23.06 59 LYS B CA 1
ATOM 1216 C C . LYS B 1 59 ? 21.968 16.310 20.390 1.00 21.25 59 LYS B C 1
ATOM 1217 O O . LYS B 1 59 ? 22.235 15.307 19.732 1.00 20.00 59 LYS B O 1
ATOM 1223 N N . GLY B 1 60 ? 20.903 16.390 21.191 1.00 21.41 60 GLY B N 1
ATOM 1224 C CA . GLY B 1 60 ? 19.906 15.325 21.245 1.00 21.74 60 GLY B CA 1
ATOM 1225 C C . GLY B 1 60 ? 20.225 14.265 22.286 1.00 21.31 60 GLY B C 1
ATOM 1226 O O . GLY B 1 60 ? 21.153 14.425 23.078 1.00 21.45 60 GLY B O 1
ATOM 1227 N N . GLN B 1 61 ? 19.448 13.188 22.295 1.00 21.22 61 GLN B N 1
ATOM 1228 C CA . GLN B 1 61 ? 19.687 12.070 23.219 1.00 21.39 61 GLN B CA 1
ATOM 1229 C C . GLN B 1 61 ? 21.113 11.541 23.104 1.00 19.83 61 GLN B C 1
ATOM 1230 O O . GLN B 1 61 ? 21.629 11.349 22.009 1.00 19.82 61 GLN B O 1
ATOM 1236 N N . GLN B 1 62 ? 21.731 11.291 24.252 1.00 19.24 62 GLN B N 1
ATOM 1237 C CA . GLN B 1 62 ? 23.127 10.844 24.308 1.00 18.69 62 GLN B CA 1
ATOM 1238 C C . GLN B 1 62 ? 23.258 9.413 24.811 1.00 18.24 62 GLN B C 1
ATOM 1239 O O . GLN B 1 62 ? 22.517 8.966 25.707 1.00 18.88 62 GLN B O 1
ATOM 1245 N N . PHE B 1 63 ? 24.225 8.701 24.247 1.00 17.87 63 PHE B N 1
ATOM 1246 C CA . PHE B 1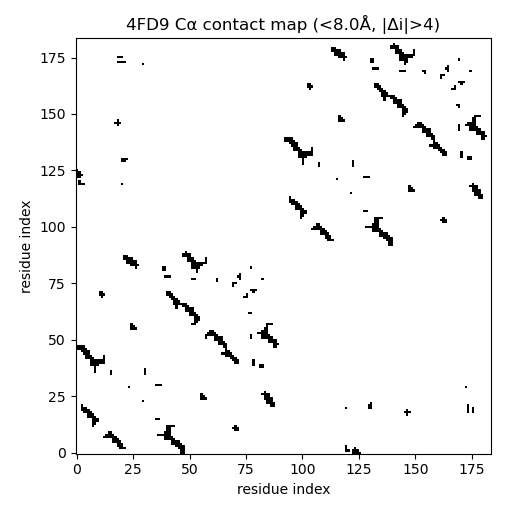 63 ? 24.590 7.381 24.740 1.00 17.81 63 PHE B CA 1
ATOM 1247 C C . PHE B 1 63 ? 26.098 7.327 25.001 1.00 16.92 63 PHE B C 1
ATOM 1248 O O . PHE B 1 63 ? 26.904 7.839 24.201 1.00 16.64 63 PHE B O 1
ATOM 1256 N N . LEU B 1 64 ? 26.471 6.684 26.100 1.00 16.47 64 LEU B N 1
ATOM 1257 C CA . LEU B 1 64 ? 27.886 6.466 26.454 1.00 17.21 64 LEU B CA 1
ATOM 1258 C C . LEU B 1 64 ? 28.403 5.145 25.893 1.00 17.84 64 LEU B C 1
ATOM 1259 O O . LEU B 1 64 ? 27.841 4.070 26.185 1.00 17.86 64 LEU B O 1
ATOM 1264 N N . LEU B 1 65 ? 29.470 5.225 25.095 1.00 16.21 65 LEU B N 1
ATOM 1265 C CA . LEU B 1 65 ? 30.066 4.040 24.463 1.00 16.28 65 LEU B CA 1
ATOM 1266 C C . LEU B 1 65 ? 31.520 3.917 24.919 1.00 15.82 65 LEU B C 1
ATOM 1267 O O . LEU B 1 65 ? 32.379 4.699 24.510 1.00 15.49 65 LEU B O 1
ATOM 1272 N N . GLU B 1 66 ? 31.780 2.983 25.825 1.00 14.96 66 GLU B N 1
ATOM 1273 C CA . GLU B 1 66 ? 33.149 2.687 26.237 1.00 15.25 66 GLU B CA 1
ATOM 1274 C C . GLU B 1 66 ? 33.725 1.612 25.324 1.00 16.08 66 GLU B C 1
ATOM 1275 O O . GLU B 1 66 ? 33.012 1.082 24.466 1.00 16.33 66 GLU B O 1
ATOM 1281 N N . GLU B 1 67 ? 35.013 1.306 25.480 1.00 16.32 67 GLU B N 1
ATOM 1282 C CA . GLU B 1 67 ? 35.636 0.277 24.658 1.00 17.33 67 GLU B CA 1
ATOM 1283 C C . GLU B 1 67 ? 34.802 -1.001 24.738 1.00 17.52 67 GLU B C 1
ATOM 1284 O O . GLU B 1 67 ? 34.463 -1.476 25.822 1.00 17.35 67 GLU B O 1
ATOM 1290 N N . GLY B 1 68 ? 34.387 -1.498 23.579 1.00 17.45 68 GLY B N 1
ATOM 1291 C CA . GLY B 1 68 ? 33.491 -2.652 23.542 1.00 17.44 68 GLY B CA 1
ATOM 1292 C C . GLY B 1 68 ? 32.984 -2.912 22.149 1.00 16.97 68 GLY B C 1
ATOM 1293 O O . GLY B 1 68 ? 33.399 -2.254 21.200 1.00 16.65 68 GLY B O 1
ATOM 1294 N N . ASP B 1 69 ? 32.069 -3.866 22.028 1.00 18.24 69 ASP B N 1
ATOM 1295 C CA . ASP B 1 69 ? 31.585 -4.293 20.723 1.00 17.85 69 ASP B CA 1
ATOM 1296 C C . ASP B 1 69 ? 30.085 -4.335 20.813 1.00 17.12 69 ASP B C 1
ATOM 1297 O O . ASP B 1 69 ? 29.524 -5.032 21.664 1.00 17.78 69 ASP B O 1
ATOM 1302 N N . PHE B 1 70 ? 29.436 -3.566 19.949 1.00 16.64 70 PHE B N 1
ATOM 1303 C CA . PHE B 1 70 ? 28.006 -3.332 20.030 1.00 16.71 70 PHE B CA 1
ATOM 1304 C C . PHE B 1 70 ? 27.345 -3.851 18.762 1.00 16.76 70 PHE B C 1
ATOM 1305 O O . PHE B 1 70 ? 27.331 -3.183 17.715 1.00 16.94 70 PHE B O 1
ATOM 1313 N N . GLU B 1 71 ? 26.795 -5.051 18.867 1.00 17.24 71 GLU B N 1
ATOM 1314 C CA . GLU B 1 71 ? 26.456 -5.843 17.683 1.00 18.44 71 GLU B CA 1
ATOM 1315 C C . GLU B 1 71 ? 25.084 -5.512 17.085 1.00 18.29 71 GLU B C 1
ATOM 1316 O O . GLU B 1 71 ? 24.822 -5.839 15.922 1.00 16.49 71 GLU B O 1
ATOM 1322 N N . ASP B 1 72 ? 24.229 -4.858 17.878 1.00 18.92 72 ASP B N 1
ATOM 1323 C CA . ASP B 1 72 ? 22.856 -4.534 17.486 1.00 19.53 72 ASP B CA 1
ATOM 1324 C C . ASP B 1 72 ? 22.194 -3.657 18.557 1.00 19.57 72 ASP B C 1
ATOM 1325 O O . ASP B 1 72 ? 22.820 -3.369 19.582 1.00 19.09 72 ASP B O 1
ATOM 1330 N N . SER B 1 73 ? 20.950 -3.230 18.327 1.00 18.92 73 SER B N 1
ATOM 1331 C CA . SER B 1 73 ? 20.281 -2.323 19.255 1.00 20.47 73 SER B CA 1
ATOM 1332 C C . SER B 1 73 ? 19.994 -2.979 20.614 1.00 20.81 73 SER B C 1
ATOM 1333 O O . SER B 1 73 ? 19.790 -2.286 21.599 1.00 20.84 73 SER B O 1
ATOM 1336 N N . SER B 1 74 ? 19.982 -4.313 20.665 1.00 21.17 74 SER B N 1
ATOM 1337 C CA . SER B 1 74 ? 19.813 -4.991 21.951 1.00 22.56 74 SER B CA 1
ATOM 1338 C C . SER B 1 74 ? 21.047 -4.779 22.827 1.00 22.94 74 SER B C 1
ATOM 1339 O O . SER B 1 74 ? 20.935 -4.586 24.047 1.00 23.84 74 SER B O 1
ATOM 1342 N N . ALA B 1 75 ? 22.227 -4.788 22.205 1.00 22.24 75 ALA B N 1
ATOM 1343 C CA . ALA B 1 75 ? 23.468 -4.529 22.940 1.00 22.65 75 ALA B CA 1
ATOM 1344 C C . ALA B 1 75 ? 23.721 -3.046 23.233 1.00 22.56 75 ALA B C 1
ATOM 1345 O O . ALA B 1 75 ? 24.420 -2.709 24.184 1.00 23.43 75 ALA B O 1
ATOM 1347 N N . CYS B 1 76 ? 23.145 -2.162 22.425 1.00 22.54 76 CYS B N 1
ATOM 1348 C CA . CYS B 1 76 ? 23.402 -0.744 22.561 1.00 21.78 76 CYS B CA 1
ATOM 1349 C C . CYS B 1 76 ? 22.246 0.088 22.028 1.00 20.86 76 CYS B C 1
ATOM 1350 O O . CYS B 1 76 ? 22.038 0.166 20.813 1.00 20.63 76 CYS B O 1
ATOM 1353 N N . GLY B 1 77 ? 21.516 0.727 22.945 1.00 19.68 77 GLY B N 1
ATOM 1354 C CA . GLY B 1 77 ? 20.314 1.498 22.618 1.00 19.79 77 GLY B CA 1
ATOM 1355 C C . GLY B 1 77 ? 20.521 2.598 21.587 1.00 20.14 77 GLY B C 1
ATOM 1356 O O . GLY B 1 77 ? 19.571 3.044 20.950 1.00 22.08 77 GLY B O 1
ATOM 1357 N N . ALA B 1 78 ? 21.760 3.056 21.444 1.00 19.05 78 ALA B N 1
ATOM 1358 C CA . ALA B 1 78 ? 22.106 4.034 20.403 1.00 17.78 78 ALA B CA 1
ATOM 1359 C C . ALA B 1 78 ? 21.785 3.538 18.986 1.00 18.11 78 ALA B C 1
ATOM 1360 O O . ALA B 1 78 ? 21.437 4.339 18.100 1.00 16.98 78 ALA B O 1
ATOM 1362 N N . LEU B 1 79 ? 21.911 2.223 18.767 1.00 17.15 79 LEU B N 1
ATOM 1363 C CA . LEU B 1 79 ? 21.658 1.631 17.450 1.00 18.56 79 LEU B CA 1
ATOM 1364 C C . LEU B 1 79 ? 20.168 1.478 17.116 1.00 19.71 79 LEU B C 1
ATOM 1365 O O . LEU B 1 79 ? 19.827 1.062 16.015 1.00 20.05 79 LEU B O 1
ATOM 1370 N N . SER B 1 80 ? 19.293 1.816 18.064 1.00 22.37 80 SER B N 1
ATOM 1371 C CA . SER B 1 80 ? 17.838 1.787 17.832 1.00 23.60 80 SER B CA 1
ATOM 1372 C C . SER B 1 80 ? 17.392 2.876 16.870 1.00 24.74 80 SER B C 1
ATOM 1373 O O . SER B 1 80 ? 16.334 2.758 16.230 1.00 24.22 80 SER B O 1
ATOM 1376 N N . GLY B 1 81 ? 18.180 3.948 16.783 1.00 22.57 81 GLY B N 1
ATOM 1377 C CA . GLY B 1 81 ? 17.866 5.048 15.877 1.00 21.67 81 GLY B CA 1
ATOM 1378 C C . GLY B 1 81 ? 19.093 5.673 15.240 1.00 20.21 81 GLY B C 1
ATOM 1379 O O . GLY B 1 81 ? 20.215 5.198 15.437 1.00 20.50 81 GLY B O 1
ATOM 1380 N N . PRO B 1 82 ? 18.896 6.754 14.465 1.00 20.33 82 PRO B N 1
ATOM 1381 C CA . PRO B 1 82 ? 20.054 7.453 13.896 1.00 19.13 82 PRO B CA 1
ATOM 1382 C C . PRO B 1 82 ? 21.066 7.865 14.940 1.00 17.86 82 PRO B C 1
ATOM 1383 O O . PRO B 1 82 ? 20.701 8.331 16.028 1.00 17.18 82 PRO B O 1
ATOM 1387 N N . ILE B 1 83 ? 22.334 7.658 14.615 1.00 16.91 83 ILE B N 1
ATOM 1388 C CA . ILE B 1 83 ? 23.416 8.304 15.324 1.00 15.55 83 ILE B CA 1
ATOM 1389 C C . ILE B 1 83 ? 24.003 9.333 14.353 1.00 15.62 83 ILE B C 1
ATOM 1390 O O . ILE B 1 83 ? 24.417 8.984 13.246 1.00 14.97 83 ILE B O 1
ATOM 1395 N N . MET B 1 84 ? 24.029 10.598 14.764 1.00 15.57 84 MET B N 1
ATOM 1396 C CA . MET B 1 84 ? 24.382 11.691 13.850 1.00 15.83 84 MET B CA 1
ATOM 1397 C C . MET B 1 84 ? 25.671 12.438 14.206 1.00 15.31 84 MET B C 1
ATOM 1398 O O . MET B 1 84 ? 26.174 13.243 13.399 1.00 15.21 84 MET B O 1
ATOM 1403 N N . SER B 1 85 ? 26.195 12.202 15.400 1.00 14.01 85 SER B N 1
ATOM 1404 C CA . SER B 1 85 ? 27.540 12.710 15.762 1.00 14.37 85 SER B CA 1
ATOM 1405 C C . SER B 1 85 ? 28.208 11.880 16.861 1.00 14.29 85 SER B C 1
ATOM 1406 O O . SER B 1 85 ? 27.532 11.126 17.574 1.00 14.80 85 SER B O 1
ATOM 1409 N N . PHE B 1 86 ? 29.540 11.972 16.961 1.00 14.25 86 PHE B N 1
ATOM 1410 C CA . PHE B 1 86 ? 30.309 11.264 17.982 1.00 14.90 86 PHE B CA 1
ATOM 1411 C C . PHE B 1 86 ? 31.329 12.183 18.605 1.00 14.47 86 PHE B C 1
ATOM 1412 O O . PHE B 1 86 ? 32.053 12.882 17.894 1.00 14.19 86 PHE B O 1
ATOM 1420 N N . ARG B 1 87 ? 31.423 12.165 19.933 1.00 14.73 87 ARG B N 1
ATOM 1421 C CA . ARG B 1 87 ? 32.450 12.955 20.611 1.00 15.03 87 ARG B CA 1
ATOM 1422 C C . ARG B 1 87 ? 33.257 12.070 21.540 1.00 15.11 87 ARG B C 1
ATOM 1423 O O . ARG B 1 87 ? 32.689 11.309 22.337 1.00 15.14 87 ARG B O 1
ATOM 1431 N N . TYR B 1 88 ? 34.580 12.176 21.465 1.00 15.96 88 TYR B N 1
ATOM 1432 C CA . TYR B 1 88 ? 35.408 11.438 22.408 1.00 17.02 88 TYR B CA 1
ATOM 1433 C C . TYR B 1 88 ? 35.625 12.241 23.680 1.00 16.84 88 TYR B C 1
ATOM 1434 O O . TYR B 1 88 ? 35.656 13.493 23.673 1.00 16.91 88 TYR B O 1
ATOM 1443 N N . LEU B 1 89 ? 35.782 11.514 24.768 1.00 17.59 89 LEU B N 1
ATOM 1444 C CA . LEU B 1 89 ? 35.974 12.118 26.082 1.00 18.63 89 LEU B CA 1
ATOM 1445 C C . LEU B 1 89 ? 37.457 12.075 26.450 1.00 21.06 89 LEU B C 1
ATOM 1446 O O . LEU B 1 89 ? 38.197 11.214 25.984 1.00 20.85 89 LEU B O 1
ATOM 1451 N N . GLN B 1 90 ? 37.879 13.009 27.288 1.00 23.56 90 GLN B N 1
ATOM 1452 C CA . GLN B 1 90 ? 39.296 13.181 27.560 1.00 30.12 90 GLN B CA 1
ATOM 1453 C C . GLN B 1 90 ? 39.468 13.782 28.923 1.00 34.11 90 GLN B C 1
ATOM 1454 O O . GLN B 1 90 ? 39.217 14.968 29.095 1.00 34.60 90 GLN B O 1
ATOM 1460 N N . ALA B 1 91 ? 39.885 12.966 29.890 1.00 35.32 91 ALA B N 1
ATOM 1461 C CA . ALA B 1 91 ? 40.371 13.483 31.174 1.00 40.52 91 ALA B CA 1
ATOM 1462 C C . ALA B 1 91 ? 41.448 14.563 30.948 1.00 43.62 91 ALA B C 1
ATOM 1463 O O . ALA B 1 91 ? 42.600 14.253 30.601 1.00 43.55 91 ALA B O 1
ATOM 1465 N N . ASN B 1 92 ? 41.044 15.825 31.128 1.00 45.91 92 ASN B N 1
ATOM 1466 C CA . ASN B 1 92 ? 41.910 17.005 30.950 1.00 45.74 92 ASN B CA 1
ATOM 1467 C C . ASN B 1 92 ? 42.497 17.207 29.556 1.00 48.03 92 ASN B C 1
ATOM 1468 O O . ASN B 1 92 ? 42.787 18.339 29.161 1.00 49.52 92 ASN B O 1
#

Secondary structure (DSSP, 8-state):
---EEEEEEEGGGEEEEEEESS-BS-HHHHT-STTS-SS--EEEEEES-EEEEEETTTEEEEEEE-SEEE-STTT-GGGGS---EEEE----/---EEEEEEETTTEEEEEEESS-BS-HHHHT-STTS-SS--EEEEEES-EEEEEETTTEEEEEEE-SEEE-STTT-GGGGS---EEEE----

Organism: Mus musculus (NCBI:txid10090)

InterPro domains:
  IPR000772 Ricin B, lectin domain [PF00652] (874-1000)
  IPR000772 Ricin B, lectin domain [SM00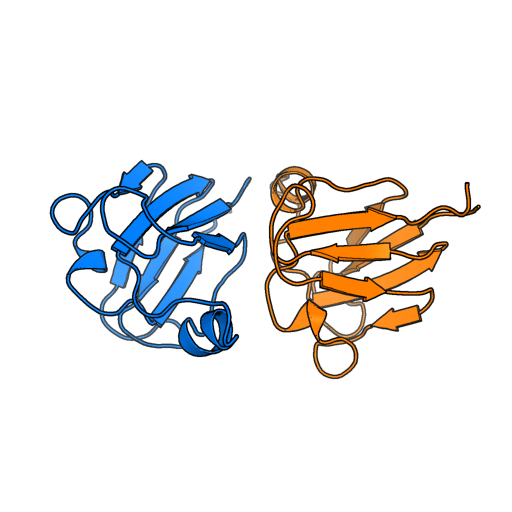458] (871-1003)
  IPR001064 Beta/gamma crystallin [PF00030] (360-399)
  IPR001064 Beta/gamma crystallin [PF00030] (513-597)
  IPR001064 Beta/gamma crystallin [PF00030] (607-689)
  IPR001064 Beta/gamma crystallin [PF00030] (705-780)
  IPR001064 Beta/gamma crystallin [PF00030] (789-868)
  IPR001064 Beta/gamma crystallin [PR01367] (645-664)
  IPR001064 Beta/gamma crystallin [PR01367] (665-679)
  IPR001064 Beta/gamma crystallin [PR01367] (703-722)
  IPR001064 Beta/gamma crystallin [PS50915] (367-416)
  IPR001064 Beta/gamma crystallin [PS50915] (512-556)
  IPR001064 Beta/gamma crystallin [PS50915] (557-599)
  IPR001064 Beta/gamma crystallin [PS50915] (648-690)
  IPR001064 Beta/gamma crystallin [PS50915] (828-869)
  IPR001064 Beta/gamma crystallin [SM00247] (329-415)
  IPR001064 Beta/gamma crystallin [SM00247] (513-598)
  IPR001064 Beta/gamma crystallin [SM00247] (606-689)
  IPR001064 Beta/gamma crystallin [SM00247] (702-780)
  IPR001064 Beta/gamma crystallin [SM00247] (788-868)

CATH classification: 2.60.20.10

Radius of gyration: 16.56 Å; Cα contacts (8 Å, |Δi|>4): 470; chains: 2; bounding box: 47×35×41 Å

Foldseek 3Di:
DAWKKKFAQAFQRDHDIDMDRAKFQFVCVSQVDPPGHDATHWMAGQDAKKWFAPAGRRDHDIFIDHGDTGRHCVRPVSNVDDTTIMHTDDDD/DFWKKKFAQAFPRDHDIDMDRAWFQFVCVSQVDPPGHDATHWMAGQDAKKWFAPAGRRDHDIDIDHGDTGRHCVRPVPSVHDGTIMHTDDDD

Sequence (184 aa):
MNLKVILYEKPHFLGHTKEFSEHIDSVPTFLKSDKDFHGIGSIRVIGGVWVAYEKEHFKGQQFLLEEGDFEDSSACGALSGPIMSFRYLQANMNLKVILYEKPHFLGHTKEFSEHIDSVPTFLKSDKDFHGIGSIRVIGGVWVAYEKEHFKGQQFLLEEGDFEDSSACGALSGPIMSFRYLQAN